Protein AF-A0A538AEQ2-F1 (afdb_monomer_lite)

Secondary structure (DSSP, 8-state):
----EEEE----GGGHHHHHHHHHTTTPPTT-EEEE--BS--HHHHHHHHTSTTEEE--EEESSS--HHHH-----HHHHHHS--TT-SPPPPHHHHHHS-HHHHHHHHHHHHHHHHHHHHHHHHTT------EEEEE-GGGGSTTHHHHHHHHHHHHHHHHH--GGGTPPP--EEEEEEHHHHGGGGS---HHHHHHHHHHHHHEEEEEEE------S-HHHHHHHHTHHHHHHHTS-HHHHHHHTTEEEE--TT------PPPS-S-TTSSSSS-----------------PPP---------------SSSSHHHHHHHHHTTSS-------------------

Foldseek 3Di:
DPAAEAEEEPDDPVCLVVVLVVVVVVCPPPRYAYEYEYAADDQSSLVVQVVRPSGAYAYEYEQQDDDVLQAAADDDPVRVVLDDCVLGGHHDHPVVLLVDDLVSLLQNLLSSLLSSVVSVVVVVVVVRHHRAYEYDALDLCCVDPSNLSVLSNPLSNLNNVQAHDVSVVGHGGADEYEYELNSLCLLVDDDDPSSVSSLVSNLRRHPAYEYAFDQPCPPDPVVSVVVRCPSLVSLCPHPPSSVSRSSRYDYDYDPDPPPPPPPPPPDDDPPPPPPPDDDDDDDDDDPDDDDPDDDDDDPDDDDDDDDDDDDDDPPVVVVVVVVVVVPPPDPDDDDDDDDDDDDDDDD

pLDDT: mean 76.74, std 27.33, range [23.88, 98.88]

Radius of gyration: 27.63 Å; chains: 1; bounding box: 90×75×79 Å

Sequence (347 aa):
MPVRAAVLCYFNLPDLQRLMNAVAGAGFPAGTLVHIGSYGVNAEAGSLISAFEAGRYAPMFKALVRTEAWERRRLTAEEERHVNRRFSGRIPDEPNLLRLSTAQRTGWGVELGRRYRDSIRHARQASVIVDTWQLDELGTQLAGGQGRLYREFVRGVLQGLTFGRRELTDPETKGWVWATRRALRLASLPVDRELTAFWRQLERACFRIVGEEYPDFVGDPARAARTWSDGQRALASGGPVRRALAGRYIAGMTPGRERRRVLPRRGEPLAQRLCRRAGATRGGRVRRVPLRVREQPHVRHAGRHARRRARHGDDLSRAFSALSASSSTLSGGYEVPAQADNGRTFA

Structure (mmCIF, N/CA/C/O backbone):
data_AF-A0A538AEQ2-F1
#
_entry.id   AF-A0A538AEQ2-F1
#
loop_
_atom_site.group_PDB
_atom_site.id
_atom_site.type_symbol
_atom_site.label_atom_id
_atom_site.label_alt_id
_atom_site.label_comp_id
_atom_site.label_asym_id
_atom_site.label_entity_id
_atom_site.label_seq_id
_atom_site.pdbx_PDB_ins_code
_atom_site.Cartn_x
_atom_site.Cartn_y
_atom_site.Cartn_z
_atom_site.occupancy
_atom_site.B_iso_or_equiv
_atom_site.auth_seq_id
_atom_site.auth_comp_id
_atom_site.auth_asym_id
_atom_site.auth_atom_id
_atom_site.pdbx_PDB_model_num
ATOM 1 N N . MET A 1 1 ? 7.259 -23.792 -7.426 1.00 41.62 1 MET A N 1
ATOM 2 C CA . MET A 1 1 ? 7.478 -22.877 -8.573 1.00 41.62 1 MET A CA 1
ATOM 3 C C . MET A 1 1 ? 7.196 -21.439 -8.145 1.00 41.62 1 MET A C 1
ATOM 5 O O . MET A 1 1 ? 6.314 -21.263 -7.309 1.00 41.62 1 MET A O 1
ATOM 9 N N . PRO A 1 2 ? 7.925 -20.419 -8.639 1.00 62.44 2 PRO A N 1
ATOM 10 C CA . PRO A 1 2 ? 7.640 -19.025 -8.296 1.00 62.44 2 PRO A CA 1
ATOM 11 C C . PRO A 1 2 ? 6.245 -18.629 -8.799 1.00 62.44 2 PRO A C 1
ATOM 13 O O . PRO A 1 2 ? 5.916 -18.859 -9.961 1.00 62.44 2 PRO A O 1
ATOM 16 N N . VAL A 1 3 ? 5.424 -18.040 -7.925 1.00 72.12 3 VAL A N 1
ATOM 17 C CA . VAL A 1 3 ? 4.087 -17.542 -8.291 1.00 72.12 3 VAL A CA 1
ATOM 18 C C . VAL A 1 3 ? 4.243 -16.416 -9.313 1.00 72.12 3 VAL A C 1
ATOM 20 O O . VAL A 1 3 ? 4.775 -15.349 -8.978 1.00 72.12 3 VAL A O 1
ATOM 23 N N . ARG A 1 4 ? 3.784 -16.673 -10.543 1.00 85.75 4 ARG A N 1
ATOM 24 C CA . ARG A 1 4 ? 3.673 -15.685 -11.620 1.00 85.75 4 ARG A CA 1
ATOM 25 C C . ARG A 1 4 ? 2.483 -14.788 -11.325 1.00 85.75 4 ARG A C 1
ATOM 27 O O . ARG A 1 4 ? 1.399 -15.278 -11.017 1.00 85.75 4 ARG A O 1
ATOM 34 N N . ALA A 1 5 ? 2.689 -13.483 -11.394 1.00 89.12 5 ALA A N 1
ATOM 35 C CA . ALA A 1 5 ? 1.632 -12.536 -11.112 1.00 89.12 5 ALA A CA 1
ATOM 36 C C . ALA A 1 5 ? 1.776 -11.288 -11.978 1.00 89.12 5 ALA A C 1
ATOM 38 O O . ALA A 1 5 ? 2.890 -10.842 -12.254 1.00 89.12 5 ALA A O 1
ATOM 39 N N . ALA A 1 6 ? 0.634 -10.738 -12.369 1.00 91.75 6 ALA A N 1
ATOM 40 C CA . ALA A 1 6 ? 0.499 -9.441 -13.002 1.00 91.75 6 ALA A CA 1
ATOM 41 C C . ALA A 1 6 ? -0.362 -8.553 -12.102 1.00 91.75 6 ALA A C 1
ATOM 43 O O . ALA A 1 6 ? -1.244 -9.040 -11.391 1.00 91.75 6 ALA A O 1
ATOM 44 N N . VAL A 1 7 ? -0.103 -7.252 -12.134 1.00 93.06 7 VAL A N 1
ATOM 45 C CA . VAL A 1 7 ? -0.918 -6.256 -11.446 1.00 93.06 7 VAL A CA 1
ATOM 46 C C . VAL A 1 7 ? -1.249 -5.138 -12.422 1.00 93.06 7 VAL A C 1
ATOM 48 O O . VAL A 1 7 ? -0.384 -4.674 -13.164 1.00 93.06 7 VAL A O 1
ATOM 51 N N . LEU A 1 8 ? -2.519 -4.756 -12.459 1.00 92.56 8 LEU A N 1
ATOM 52 C CA . LEU A 1 8 ? -3.074 -3.778 -13.380 1.00 92.56 8 LEU A CA 1
ATOM 53 C C . LEU A 1 8 ? -3.888 -2.765 -12.584 1.00 92.56 8 LEU A C 1
ATOM 55 O O . LEU A 1 8 ? -4.685 -3.112 -11.711 1.00 92.56 8 LEU A O 1
ATOM 59 N N . CYS A 1 9 ? -3.686 -1.494 -12.881 1.00 89.38 9 CYS A N 1
ATOM 60 C CA . CYS A 1 9 ? -4.326 -0.392 -12.182 1.00 89.38 9 CYS A CA 1
ATOM 61 C C . CYS A 1 9 ? -4.352 0.854 -13.085 1.00 89.38 9 CYS A C 1
ATOM 63 O O . CYS A 1 9 ? -4.043 0.759 -14.273 1.00 89.38 9 CYS A O 1
ATOM 65 N N . TYR A 1 10 ? -4.775 2.004 -12.549 1.00 81.06 10 TYR A N 1
ATOM 66 C CA . TYR A 1 10 ? -4.933 3.272 -13.288 1.00 81.06 10 TYR A CA 1
ATOM 67 C C . TYR A 1 10 ? -5.864 3.187 -14.512 1.00 81.06 10 TYR A C 1
ATOM 69 O O . TYR A 1 10 ? -5.625 3.825 -15.536 1.00 81.06 10 TYR A O 1
ATOM 77 N N . PHE A 1 11 ? -6.950 2.420 -14.411 1.00 86.19 11 PHE A N 1
ATOM 78 C CA . PHE A 1 11 ? -8.013 2.402 -15.417 1.00 86.19 11 PHE A CA 1
ATOM 79 C C . PHE A 1 11 ? -9.214 3.236 -14.963 1.00 86.19 11 PHE A C 1
ATOM 81 O O . PHE A 1 11 ? -9.465 3.395 -13.765 1.00 86.19 11 PHE A O 1
ATOM 88 N N . ASN A 1 12 ? -9.990 3.731 -15.927 1.00 87.12 12 ASN A N 1
ATOM 89 C CA . ASN A 1 12 ? -11.344 4.200 -15.654 1.00 87.12 12 ASN A CA 1
ATOM 90 C C . ASN A 1 12 ? -12.296 3.009 -15.720 1.00 87.12 12 ASN A C 1
ATOM 92 O O . ASN A 1 12 ? -12.113 2.120 -16.548 1.00 87.12 12 ASN A O 1
ATOM 96 N N . LEU A 1 13 ? -13.335 3.009 -14.889 1.00 89.88 13 LEU A N 1
ATOM 97 C CA . LEU A 1 13 ? -14.302 1.913 -14.834 1.00 89.88 13 LEU A CA 1
ATOM 98 C C . LEU A 1 13 ? -14.905 1.538 -16.207 1.00 89.88 13 LEU A C 1
ATOM 100 O O . LEU A 1 13 ? -14.917 0.348 -16.514 1.00 89.88 13 LEU A O 1
ATOM 104 N N . PRO A 1 14 ? -15.259 2.492 -17.098 1.00 92.31 14 PRO A N 1
ATOM 105 C CA . PRO A 1 14 ? -15.734 2.158 -18.445 1.00 92.31 14 PRO A CA 1
ATOM 106 C C . PRO A 1 14 ? -14.715 1.408 -19.322 1.00 92.31 14 PRO A C 1
ATOM 108 O O . PRO A 1 14 ? -15.097 0.719 -20.263 1.00 92.31 14 PRO A O 1
ATOM 111 N N . ASP A 1 15 ? -13.417 1.524 -19.026 1.00 90.38 15 ASP A N 1
ATOM 112 C CA . ASP A 1 15 ? -12.345 0.849 -19.764 1.00 90.38 15 ASP A CA 1
ATOM 113 C C . ASP A 1 15 ? -12.041 -0.559 -19.213 1.00 90.38 15 ASP A C 1
ATOM 115 O O . ASP A 1 15 ? -11.290 -1.313 -19.838 1.00 90.38 15 ASP A O 1
ATOM 119 N N . LEU A 1 16 ? -12.612 -0.942 -18.061 1.00 92.56 16 LEU A N 1
ATOM 120 C CA . LEU A 1 16 ? -12.284 -2.191 -17.367 1.00 92.56 16 LEU A CA 1
ATOM 121 C C . LEU A 1 16 ? -12.578 -3.426 -18.225 1.00 92.56 16 LEU A C 1
ATOM 123 O O . LEU A 1 16 ? -11.720 -4.296 -18.352 1.00 92.56 16 LEU A O 1
ATOM 127 N N . GLN A 1 17 ? -13.735 -3.485 -18.889 1.00 91.31 17 GLN A N 1
ATOM 128 C CA . GLN A 1 17 ? -14.063 -4.621 -19.758 1.00 91.31 17 GLN A CA 1
ATOM 129 C C . GLN A 1 17 ? -13.052 -4.773 -20.900 1.00 91.31 17 GLN A C 1
ATOM 131 O O . GLN A 1 17 ? -12.614 -5.876 -21.227 1.00 91.31 17 GLN A O 1
ATOM 136 N N . ARG A 1 18 ? -12.630 -3.651 -21.491 1.00 91.38 18 ARG A N 1
ATOM 137 C CA . ARG A 1 18 ? -11.615 -3.648 -22.546 1.00 91.38 18 ARG A CA 1
ATOM 138 C C . ARG A 1 18 ? -10.266 -4.138 -22.021 1.00 91.38 18 ARG A C 1
ATOM 140 O O . ARG A 1 18 ? -9.586 -4.883 -22.726 1.00 91.38 18 ARG A O 1
ATOM 147 N N . LEU A 1 19 ? -9.886 -3.731 -20.810 1.00 90.81 19 LEU A N 1
ATOM 148 C CA . LEU A 1 19 ? -8.676 -4.205 -20.144 1.00 90.81 19 LEU A CA 1
ATOM 149 C C . LEU A 1 19 ? -8.734 -5.721 -19.912 1.00 90.81 19 LEU A C 1
ATOM 151 O O . LEU A 1 19 ? -7.789 -6.413 -20.276 1.00 90.81 19 LEU A O 1
ATOM 155 N N . MET A 1 20 ? -9.840 -6.249 -19.384 1.00 90.75 20 MET A N 1
ATOM 156 C CA . MET A 1 20 ? -10.005 -7.689 -19.140 1.00 90.75 20 MET A CA 1
ATOM 157 C C . MET A 1 20 ? -9.949 -8.505 -20.438 1.00 90.75 20 MET A C 1
ATOM 159 O O . MET A 1 20 ? -9.253 -9.516 -20.496 1.00 90.75 20 MET A O 1
ATOM 163 N N . ASN A 1 21 ? -10.574 -8.023 -21.517 1.00 90.56 21 ASN A N 1
ATOM 164 C CA . ASN A 1 21 ? -10.475 -8.663 -22.832 1.00 90.56 21 ASN A CA 1
ATOM 165 C C . ASN A 1 21 ? -9.024 -8.685 -23.350 1.00 90.56 21 ASN A C 1
ATOM 167 O O . ASN A 1 21 ? -8.579 -9.679 -23.922 1.00 90.56 21 ASN A O 1
ATOM 171 N N . ALA A 1 22 ? -8.266 -7.604 -23.133 1.00 90.50 22 ALA A N 1
ATOM 172 C CA . ALA A 1 22 ? -6.852 -7.555 -23.499 1.00 90.50 22 ALA A CA 1
ATOM 173 C C . ALA A 1 22 ? -6.005 -8.526 -22.662 1.00 90.50 22 ALA A C 1
ATOM 175 O O . ALA A 1 22 ? -5.109 -9.163 -23.205 1.00 90.50 22 ALA A O 1
ATOM 176 N N . VAL A 1 23 ? -6.307 -8.679 -21.368 1.00 89.38 23 VAL A N 1
ATOM 177 C CA . VAL A 1 23 ? -5.653 -9.655 -20.481 1.00 89.38 23 VAL A CA 1
ATOM 178 C C . VAL A 1 23 ? -5.927 -11.086 -20.935 1.00 89.38 23 VAL A C 1
ATOM 180 O O . VAL A 1 23 ? -4.990 -11.876 -21.020 1.00 89.38 23 VAL A O 1
ATOM 183 N N . ALA A 1 24 ? -7.177 -11.410 -21.275 1.00 88.12 24 ALA A N 1
ATOM 184 C CA . ALA A 1 24 ? -7.545 -12.728 -21.789 1.00 88.12 24 ALA A CA 1
ATOM 185 C C . ALA A 1 24 ? -6.791 -13.066 -23.090 1.00 88.12 24 ALA A C 1
ATOM 187 O O . ALA A 1 24 ? -6.304 -14.180 -23.261 1.00 88.12 24 ALA A O 1
ATOM 188 N N . GLY A 1 25 ? -6.626 -12.080 -23.979 1.00 89.31 25 GLY A N 1
ATOM 189 C CA . GLY A 1 25 ? -5.873 -12.224 -25.228 1.00 89.31 25 GLY A CA 1
ATOM 190 C C . GLY A 1 25 ? -4.347 -12.119 -25.097 1.00 89.31 25 GLY A C 1
ATOM 191 O O . GLY A 1 25 ? -3.651 -12.318 -26.089 1.00 89.31 25 GLY A O 1
ATOM 192 N N . ALA A 1 26 ? -3.804 -11.799 -23.916 1.00 87.81 26 ALA A N 1
ATOM 193 C CA . ALA A 1 26 ? -2.369 -11.551 -23.735 1.00 87.81 26 ALA A CA 1
ATOM 194 C C . ALA A 1 26 ? -1.516 -12.831 -23.698 1.00 87.81 26 ALA A C 1
ATOM 196 O O . ALA A 1 26 ? -0.289 -12.742 -23.726 1.00 87.81 26 ALA A O 1
ATOM 197 N N . GLY A 1 27 ? -2.142 -14.011 -23.614 1.00 86.19 27 GLY A N 1
ATOM 198 C CA . GLY A 1 27 ? -1.428 -15.289 -23.566 1.00 86.19 27 GLY A CA 1
ATOM 199 C C . GLY A 1 27 ? -0.600 -15.467 -22.291 1.00 86.19 27 GLY A C 1
ATOM 200 O O . GLY A 1 27 ? 0.497 -16.026 -22.342 1.00 86.19 27 GLY A O 1
ATOM 201 N N . PHE A 1 28 ? -1.088 -14.971 -21.144 1.00 86.31 28 PHE A N 1
ATOM 202 C CA . PHE A 1 28 ? -0.419 -15.209 -19.865 1.00 86.31 28 PHE A CA 1
ATOM 203 C C . PHE A 1 28 ? -0.271 -16.717 -19.616 1.00 86.31 28 PHE A C 1
ATOM 205 O O . PHE A 1 28 ? -1.221 -17.469 -19.843 1.00 86.31 28 PHE A O 1
ATOM 212 N N . PRO A 1 29 ? 0.886 -17.182 -19.112 1.00 87.62 29 PRO A N 1
ATOM 213 C CA . PRO A 1 29 ? 1.042 -18.585 -18.767 1.00 87.62 29 PRO A CA 1
ATOM 214 C C . PRO A 1 29 ? -0.016 -19.038 -17.755 1.00 87.62 29 PRO A C 1
ATOM 216 O O . PRO A 1 29 ? -0.363 -18.278 -16.843 1.00 87.62 29 PRO A O 1
ATOM 219 N N . ALA A 1 30 ? -0.459 -20.291 -17.870 1.00 85.00 30 ALA A N 1
ATOM 220 C CA . ALA A 1 30 ? -1.414 -20.886 -16.941 1.00 85.00 30 ALA A CA 1
ATOM 221 C C . ALA A 1 30 ? -0.978 -20.699 -15.473 1.00 85.00 30 ALA A C 1
ATOM 223 O O . ALA A 1 30 ? 0.208 -20.803 -15.140 1.00 85.00 30 ALA A O 1
ATOM 224 N N . GLY A 1 31 ? -1.944 -20.382 -14.605 1.00 85.12 31 GLY A N 1
ATOM 225 C CA . GLY A 1 31 ? -1.711 -20.112 -13.183 1.00 85.12 31 GLY A CA 1
ATOM 226 C C . GLY A 1 31 ? -1.144 -18.722 -12.859 1.00 85.12 31 GLY A C 1
ATOM 227 O O . GLY A 1 31 ? -0.791 -18.468 -11.708 1.00 85.12 31 GLY A O 1
ATOM 228 N N . THR A 1 32 ? -1.038 -17.811 -13.835 1.00 89.31 32 THR A N 1
ATOM 229 C CA . THR A 1 32 ? -0.673 -16.412 -13.556 1.00 89.31 32 THR A CA 1
ATOM 230 C C . THR A 1 32 ? -1.808 -15.710 -12.812 1.00 89.31 32 THR A C 1
ATOM 232 O O . THR A 1 32 ? -2.914 -15.597 -13.331 1.00 89.31 32 THR A O 1
ATOM 235 N N . LEU A 1 33 ? -1.530 -15.195 -11.614 1.00 89.38 33 LEU A N 1
ATOM 236 C CA . LEU A 1 33 ? -2.504 -14.417 -10.843 1.00 89.38 33 LEU A CA 1
ATOM 237 C C . LEU A 1 33 ? -2.578 -12.980 -11.372 1.00 89.38 33 LEU A C 1
ATOM 239 O O . LEU A 1 33 ? -1.571 -12.269 -11.322 1.00 89.38 33 LEU A O 1
ATOM 243 N N . VAL A 1 34 ? -3.749 -12.521 -11.824 1.00 93.75 34 VAL A N 1
ATOM 244 C CA . VAL A 1 34 ? -3.925 -11.158 -12.349 1.00 93.75 34 VAL A CA 1
ATOM 245 C C . VAL A 1 34 ? -4.681 -10.299 -11.344 1.00 93.75 34 VAL A C 1
ATOM 247 O O . VAL A 1 34 ? -5.896 -10.394 -11.206 1.00 93.75 34 VAL A O 1
ATOM 250 N N . HIS A 1 35 ? -3.956 -9.430 -10.645 1.00 95.38 35 HIS A N 1
ATOM 251 C CA . HIS A 1 35 ? -4.550 -8.484 -9.709 1.00 95.38 35 HIS A CA 1
ATOM 252 C C . HIS A 1 35 ? -4.950 -7.201 -10.431 1.00 95.38 35 HIS A C 1
ATOM 254 O O . HIS A 1 35 ? -4.138 -6.608 -11.134 1.00 95.38 35 HIS A O 1
ATOM 260 N N . ILE A 1 36 ? -6.186 -6.750 -10.250 1.00 95.75 36 ILE A N 1
ATOM 261 C CA . ILE A 1 36 ? -6.729 -5.568 -10.920 1.00 95.75 36 ILE A CA 1
ATOM 262 C C . ILE A 1 36 ? -7.294 -4.622 -9.859 1.00 95.75 36 ILE A C 1
ATOM 264 O O . ILE A 1 36 ? -8.026 -5.053 -8.970 1.00 95.75 36 ILE A O 1
ATOM 268 N N . GLY A 1 37 ? -6.934 -3.337 -9.913 1.00 94.31 37 GLY A N 1
ATOM 269 C CA . GLY A 1 37 ? -7.282 -2.367 -8.872 1.00 94.31 37 GLY A CA 1
ATOM 270 C C . GLY A 1 37 ? -7.783 -1.022 -9.373 1.00 94.31 37 GLY A C 1
ATOM 271 O O . GLY A 1 37 ? -7.073 -0.316 -10.087 1.00 94.31 37 GLY A O 1
ATOM 272 N N . SER A 1 38 ? -8.975 -0.636 -8.919 1.00 94.81 38 SER A N 1
ATOM 273 C CA . SER A 1 38 ? -9.462 0.745 -8.961 1.00 94.81 38 SER A CA 1
ATOM 274 C C . SER A 1 38 ? -8.853 1.570 -7.825 1.00 94.81 38 SER A C 1
ATOM 276 O O . SER A 1 38 ? -8.388 1.017 -6.827 1.00 94.81 38 SER A O 1
ATOM 278 N N . TYR A 1 39 ? -8.910 2.898 -7.922 1.00 93.75 39 TYR A N 1
ATOM 279 C CA . TYR A 1 39 ? -8.654 3.746 -6.758 1.00 93.75 39 TYR A CA 1
ATOM 280 C C . TYR A 1 39 ? -9.771 3.622 -5.728 1.00 93.75 39 TYR A C 1
ATOM 282 O O . TYR A 1 39 ? -10.924 3.934 -6.020 1.00 93.75 39 TYR A O 1
ATOM 290 N N . GLY A 1 40 ? -9.409 3.199 -4.518 1.00 95.12 40 GLY A N 1
ATOM 291 C CA . GLY A 1 40 ? -10.368 2.840 -3.484 1.00 95.12 40 GLY A CA 1
ATOM 292 C C . GLY A 1 40 ? -11.202 1.612 -3.852 1.00 95.12 40 GLY A C 1
ATOM 293 O O . GLY A 1 40 ? -11.064 1.022 -4.929 1.00 95.12 40 GLY A O 1
ATOM 294 N N . VAL A 1 41 ? -12.069 1.224 -2.919 1.00 96.56 41 VAL A N 1
ATOM 295 C CA . VAL A 1 41 ? -12.989 0.103 -3.105 1.00 96.56 41 VAL A CA 1
ATOM 296 C C . VAL A 1 41 ? -14.162 0.528 -3.985 1.00 96.56 41 VAL A C 1
ATOM 298 O O . VAL A 1 41 ? -14.775 1.568 -3.751 1.00 96.56 41 VAL A O 1
ATOM 301 N N . ASN A 1 42 ? -14.474 -0.286 -4.987 1.00 96.62 42 ASN A N 1
ATOM 302 C CA . ASN A 1 42 ? -15.540 -0.074 -5.951 1.00 96.62 42 ASN A CA 1
ATOM 303 C C . ASN A 1 42 ? -16.245 -1.415 -6.212 1.00 96.62 42 ASN A C 1
ATOM 305 O O . ASN A 1 42 ? -15.618 -2.368 -6.675 1.00 96.62 42 ASN A O 1
ATOM 309 N N . ALA A 1 43 ? -17.537 -1.488 -5.883 1.00 96.62 43 ALA A N 1
ATOM 310 C CA . ALA A 1 43 ? -18.316 -2.725 -5.955 1.00 96.62 43 ALA A CA 1
ATOM 311 C C . ALA A 1 43 ? -18.521 -3.222 -7.395 1.00 96.62 43 ALA A C 1
ATOM 313 O O . ALA A 1 43 ? -18.451 -4.425 -7.644 1.00 96.62 43 ALA A O 1
ATOM 314 N N . GLU A 1 44 ? -18.719 -2.308 -8.347 1.00 96.12 44 GLU A N 1
ATOM 315 C CA . GLU A 1 44 ? -18.880 -2.639 -9.766 1.00 96.12 44 GLU A CA 1
ATOM 316 C C . GLU A 1 44 ? -17.582 -3.221 -10.338 1.00 96.12 44 GLU A C 1
ATOM 318 O O . GLU A 1 44 ? -17.594 -4.296 -10.933 1.00 96.12 44 GLU A O 1
ATOM 323 N N . ALA A 1 45 ? -16.439 -2.580 -10.067 1.00 96.06 45 ALA A N 1
ATOM 324 C CA . ALA A 1 45 ? -15.131 -3.107 -10.442 1.00 96.06 45 ALA A CA 1
ATOM 325 C C . ALA A 1 45 ? -14.886 -4.484 -9.813 1.00 96.06 45 ALA A C 1
ATOM 327 O O . ALA A 1 45 ? -14.476 -5.405 -10.513 1.00 96.06 45 ALA A O 1
ATOM 328 N N . GLY A 1 46 ? -15.165 -4.632 -8.513 1.00 96.31 46 GLY A N 1
ATOM 329 C CA . GLY A 1 46 ? -15.021 -5.902 -7.804 1.00 96.31 46 GLY A CA 1
ATOM 330 C C . GLY A 1 46 ? -15.850 -7.022 -8.434 1.00 96.31 46 GLY A C 1
ATOM 331 O O . GLY A 1 46 ? -15.320 -8.104 -8.658 1.00 96.31 46 GLY A O 1
ATOM 332 N N . SER A 1 47 ? -17.105 -6.737 -8.792 1.00 95.38 47 SER A N 1
ATOM 333 C CA . SER A 1 47 ? -18.017 -7.703 -9.424 1.00 95.38 47 SER A CA 1
ATOM 334 C C . SER A 1 47 ? -17.566 -8.102 -10.832 1.00 95.38 47 SER A C 1
ATOM 336 O O . SER A 1 47 ? -17.574 -9.278 -11.184 1.00 95.38 47 SER A O 1
ATOM 338 N N . LEU A 1 48 ? -17.127 -7.133 -11.642 1.00 95.00 48 LEU A N 1
ATOM 339 C CA . LEU A 1 48 ? -16.616 -7.400 -12.990 1.00 95.00 48 LEU A CA 1
ATOM 340 C C . LEU A 1 48 ? -15.317 -8.217 -12.958 1.00 95.00 48 LEU A C 1
ATOM 342 O O . LEU A 1 48 ? -15.133 -9.122 -13.767 1.00 95.00 48 LEU A O 1
ATOM 346 N N . ILE A 1 49 ? -14.420 -7.913 -12.015 1.00 95.62 49 ILE A N 1
ATOM 347 C CA . ILE A 1 49 ? -13.128 -8.595 -11.881 1.00 95.62 49 ILE A CA 1
ATOM 348 C C . ILE A 1 49 ? -13.301 -10.003 -11.311 1.00 95.62 49 ILE A C 1
ATOM 350 O O . ILE A 1 49 ? -12.595 -10.903 -11.752 1.00 95.62 49 ILE A O 1
ATOM 354 N N . SER A 1 50 ? -14.221 -10.220 -10.365 1.00 93.19 50 SER A N 1
ATOM 355 C CA . SER A 1 50 ? -14.466 -11.554 -9.801 1.00 93.19 50 SER A CA 1
ATOM 356 C C . SER A 1 50 ? -15.138 -12.507 -10.792 1.00 93.19 50 SER A C 1
ATOM 358 O O . SER A 1 50 ? -14.915 -13.712 -10.719 1.00 93.19 50 SER A O 1
ATOM 360 N N . ALA A 1 51 ? -15.913 -11.978 -11.744 1.00 91.88 51 ALA A N 1
ATOM 361 C CA . ALA A 1 51 ? -16.469 -12.750 -12.853 1.00 91.88 51 ALA A CA 1
ATOM 362 C C . ALA A 1 51 ? -15.404 -13.171 -13.887 1.00 91.88 51 ALA A C 1
ATOM 364 O O . ALA A 1 51 ? -15.639 -14.071 -14.693 1.00 91.88 51 ALA A O 1
ATOM 365 N N . PHE A 1 52 ? -14.228 -12.538 -13.876 1.00 89.44 52 PHE A N 1
ATOM 366 C CA . PHE A 1 52 ? -13.101 -12.917 -14.716 1.00 89.44 52 PHE A CA 1
ATOM 367 C C . PHE A 1 52 ? -12.249 -13.977 -14.002 1.00 89.44 52 PHE A C 1
ATOM 369 O O . PHE A 1 52 ? -11.648 -13.698 -12.972 1.00 89.44 52 PHE A O 1
ATOM 376 N N . GLU A 1 53 ? -12.152 -15.187 -14.561 1.00 86.06 53 GLU A N 1
ATOM 377 C CA . GLU A 1 53 ? -11.554 -16.370 -13.906 1.00 86.06 53 GLU A CA 1
ATOM 378 C C . GLU A 1 53 ? -10.163 -16.116 -13.278 1.00 86.06 53 GLU A C 1
ATOM 380 O O . GLU A 1 53 ? -9.895 -16.466 -12.120 1.00 86.06 53 GLU A O 1
ATOM 385 N N . ALA A 1 54 ? -9.274 -15.450 -14.021 1.00 85.19 54 ALA A N 1
ATOM 386 C CA . ALA A 1 54 ? -7.921 -15.110 -13.567 1.00 85.19 54 ALA A CA 1
ATOM 387 C C . ALA A 1 54 ? -7.849 -13.813 -12.735 1.00 85.19 54 ALA A C 1
ATOM 389 O O . ALA A 1 54 ? -6.784 -13.472 -12.207 1.00 85.19 54 ALA A O 1
ATOM 390 N N . GLY A 1 55 ? -8.958 -13.077 -12.650 1.00 91.94 55 GLY A N 1
ATOM 391 C CA . GLY A 1 55 ? -9.084 -11.776 -12.015 1.00 91.94 55 GLY A CA 1
ATOM 392 C C . GLY A 1 55 ? -9.091 -11.864 -10.497 1.00 91.94 55 GLY A C 1
ATOM 393 O O . GLY A 1 55 ? -9.751 -12.708 -9.894 1.00 91.94 55 GLY A O 1
ATOM 394 N N . ARG A 1 56 ? -8.319 -10.984 -9.867 1.00 95.81 56 ARG A N 1
ATOM 395 C CA . ARG A 1 56 ? -8.263 -10.812 -8.415 1.00 95.81 56 ARG A CA 1
ATOM 396 C C . ARG A 1 56 ? -8.403 -9.333 -8.105 1.00 95.81 56 ARG A C 1
ATOM 398 O O . ARG A 1 56 ? -7.596 -8.524 -8.567 1.00 95.81 56 ARG A O 1
ATOM 405 N N . TYR A 1 57 ? -9.427 -8.949 -7.359 1.00 97.56 57 TYR A N 1
ATOM 406 C CA . TYR A 1 57 ? -9.676 -7.544 -7.081 1.00 97.56 57 TYR A CA 1
ATOM 407 C C . TYR A 1 57 ? -8.776 -7.042 -5.948 1.00 97.56 57 TYR A C 1
ATOM 409 O O . TYR A 1 57 ? -8.773 -7.567 -4.834 1.00 97.56 57 TYR A O 1
ATOM 417 N N . ALA A 1 58 ? -7.998 -6.002 -6.240 1.00 97.38 58 ALA A N 1
ATOM 418 C CA . ALA A 1 58 ? -7.058 -5.390 -5.311 1.00 97.38 58 ALA A CA 1
ATOM 419 C C . ALA A 1 58 ? -7.171 -3.857 -5.382 1.00 97.38 58 ALA A C 1
ATOM 421 O O . ALA A 1 58 ? -6.435 -3.244 -6.158 1.00 97.38 58 ALA A O 1
ATOM 422 N N . PRO A 1 59 ? -8.077 -3.212 -4.622 1.00 97.38 59 PRO A N 1
ATOM 423 C CA . PRO A 1 59 ? -8.217 -1.758 -4.582 1.00 97.38 59 PRO A CA 1
ATOM 424 C C . PRO A 1 59 ? -6.912 -1.066 -4.190 1.00 97.38 59 PRO A C 1
ATOM 426 O O . PRO A 1 59 ? -6.135 -1.562 -3.371 1.00 97.38 59 PRO A O 1
ATOM 429 N N . MET A 1 60 ? -6.695 0.108 -4.770 1.00 97.00 60 MET A N 1
ATOM 430 C CA . MET A 1 60 ? -5.470 0.883 -4.648 1.00 97.00 60 MET A CA 1
ATOM 431 C C . MET A 1 60 ? -5.679 2.129 -3.793 1.00 97.00 60 MET A C 1
ATOM 433 O O . MET A 1 60 ? -6.625 2.894 -3.996 1.00 97.00 60 MET A O 1
ATOM 437 N N . PHE A 1 61 ? -4.769 2.359 -2.851 1.00 97.44 61 PHE A N 1
ATOM 438 C CA . PHE A 1 61 ? -4.862 3.442 -1.876 1.00 97.44 61 PHE A CA 1
ATOM 439 C C . PHE A 1 61 ? -3.649 4.358 -1.922 1.00 97.44 61 PHE A C 1
ATOM 441 O O . PHE A 1 61 ? -2.552 3.922 -2.255 1.00 97.44 61 PHE A O 1
ATOM 448 N N . LYS A 1 62 ? -3.835 5.623 -1.530 1.00 95.25 62 LYS A N 1
ATOM 449 C CA . LYS A 1 62 ? -2.764 6.625 -1.546 1.00 95.25 62 LYS A CA 1
ATOM 450 C C . LYS A 1 62 ? -2.210 6.889 -0.156 1.00 95.25 62 LYS A C 1
ATOM 452 O O . LYS A 1 62 ? -2.971 7.138 0.777 1.00 95.25 62 LYS A O 1
ATOM 457 N N . ALA A 1 63 ? -0.887 6.887 -0.014 1.00 94.38 63 ALA A N 1
ATOM 458 C CA . ALA A 1 63 ? -0.262 7.242 1.259 1.00 94.38 63 ALA A CA 1
ATOM 459 C C . ALA A 1 63 ? -0.251 8.757 1.483 1.00 94.38 63 ALA A C 1
ATOM 461 O O . ALA A 1 63 ? -0.692 9.209 2.527 1.00 94.38 63 ALA A O 1
ATOM 462 N N . LEU A 1 64 ? 0.248 9.534 0.515 1.00 89.94 64 LEU A N 1
ATOM 463 C CA . LEU A 1 64 ? 0.593 10.957 0.685 1.00 89.94 64 LEU A CA 1
ATOM 464 C C . LEU A 1 64 ? -0.354 11.921 -0.047 1.00 89.94 64 LEU A C 1
ATOM 466 O O . LEU A 1 64 ? -0.068 13.106 -0.169 1.00 89.94 64 LEU A O 1
ATOM 470 N N . VAL A 1 65 ? -1.482 11.423 -0.550 1.00 90.12 65 VAL A N 1
ATOM 471 C CA . VAL A 1 65 ? -2.508 12.247 -1.198 1.00 90.12 65 VAL A CA 1
ATOM 472 C C . VAL A 1 65 ? -3.756 12.225 -0.337 1.00 90.12 65 VAL A C 1
ATOM 474 O O . VAL A 1 65 ? -4.192 11.156 0.092 1.00 90.12 65 VAL A O 1
ATOM 477 N N . ARG A 1 66 ? -4.335 13.406 -0.108 1.00 90.81 66 ARG A N 1
ATOM 478 C CA . ARG A 1 66 ? -5.584 13.544 0.637 1.00 90.81 66 ARG A CA 1
ATOM 479 C C . ARG A 1 66 ? -6.714 12.804 -0.072 1.00 90.81 66 ARG A C 1
ATOM 481 O O . ARG A 1 66 ? -7.026 13.074 -1.228 1.00 90.81 66 ARG A O 1
ATOM 488 N N . THR A 1 67 ? -7.320 11.885 0.661 1.00 93.00 67 THR A N 1
ATOM 489 C CA . THR A 1 67 ? -8.525 11.135 0.298 1.00 93.00 67 THR A CA 1
ATOM 490 C C . THR A 1 67 ? -9.543 11.304 1.423 1.00 93.00 67 THR A C 1
ATOM 492 O O . THR A 1 67 ? -9.219 11.862 2.469 1.00 93.00 67 THR A O 1
ATOM 495 N N . GLU A 1 68 ? -10.762 10.788 1.279 1.00 93.62 68 GLU A N 1
ATOM 496 C CA . GLU A 1 68 ? -11.725 10.835 2.389 1.00 93.62 68 GLU A CA 1
ATOM 497 C C . GLU A 1 68 ? -11.212 10.132 3.659 1.00 93.62 68 GLU A C 1
ATOM 499 O O . GLU A 1 68 ? -11.516 10.565 4.770 1.00 93.62 68 GLU A O 1
ATOM 504 N N . ALA A 1 69 ? -10.352 9.117 3.517 1.00 96.06 69 ALA A N 1
ATOM 505 C CA . ALA A 1 69 ? -9.721 8.449 4.653 1.00 96.06 69 ALA A CA 1
ATOM 506 C C . ALA A 1 69 ? -8.824 9.392 5.480 1.00 96.06 69 ALA A C 1
ATOM 508 O O . ALA A 1 69 ? -8.580 9.131 6.655 1.00 96.06 69 ALA A O 1
ATOM 509 N N . TRP A 1 70 ? -8.363 10.516 4.923 1.00 97.12 70 TRP A N 1
ATOM 510 C CA . TRP A 1 70 ? -7.670 11.551 5.698 1.00 97.12 70 TRP A CA 1
ATOM 511 C C . TRP A 1 70 ? -8.615 12.373 6.568 1.00 97.12 70 TRP A C 1
ATOM 513 O O . TRP A 1 70 ? -8.211 12.879 7.612 1.00 97.12 70 TRP A O 1
ATOM 523 N N . GLU A 1 71 ? -9.865 12.514 6.149 1.00 96.56 71 GLU A N 1
ATOM 524 C CA . GLU A 1 71 ? -10.805 13.434 6.777 1.00 96.56 71 GLU A CA 1
ATOM 525 C C . GLU A 1 71 ? -11.467 12.805 8.001 1.00 96.56 71 GLU A C 1
ATOM 527 O O . GLU A 1 71 ? -11.552 13.441 9.050 1.00 96.56 71 GLU A O 1
ATOM 532 N N . ARG A 1 72 ? -11.864 11.532 7.913 1.00 94.69 72 ARG A N 1
ATOM 533 C CA . ARG A 1 72 ? -12.540 10.836 9.015 1.00 94.69 72 ARG A CA 1
ATOM 534 C C . ARG A 1 72 ? -12.392 9.322 8.944 1.00 94.69 72 ARG A C 1
ATOM 536 O O . ARG A 1 72 ? -12.067 8.757 7.900 1.00 94.69 72 ARG A O 1
ATOM 543 N N . ARG A 1 73 ? -12.681 8.670 10.069 1.00 94.94 73 ARG A N 1
ATOM 544 C CA . ARG A 1 73 ? -12.994 7.240 10.107 1.00 94.94 73 ARG A CA 1
ATOM 545 C C . ARG A 1 73 ? -14.337 6.980 9.433 1.00 94.94 73 ARG A C 1
ATOM 547 O O . ARG A 1 73 ? -15.235 7.819 9.475 1.00 94.94 73 ARG A O 1
ATOM 554 N N . ARG A 1 74 ? -14.468 5.795 8.849 1.00 92.88 74 ARG A N 1
ATOM 555 C CA . ARG A 1 74 ? -15.749 5.220 8.448 1.00 92.88 74 ARG A CA 1
ATOM 556 C C . ARG A 1 74 ? -15.929 3.964 9.288 1.00 92.88 74 ARG A C 1
ATOM 558 O O . ARG A 1 74 ? -15.484 2.902 8.884 1.00 92.88 74 ARG A O 1
ATOM 565 N N . LEU A 1 75 ? -16.477 4.136 10.484 1.00 96.56 75 LEU A N 1
ATOM 566 C CA . LEU A 1 75 ? -16.815 3.063 11.414 1.00 96.56 75 LEU A CA 1
ATOM 567 C C . LEU A 1 75 ? -18.292 3.196 11.781 1.00 96.56 75 LEU A C 1
ATOM 569 O O . LEU A 1 75 ? -18.819 4.311 11.828 1.00 96.56 75 LEU A O 1
ATOM 573 N N . THR A 1 76 ? -18.963 2.074 12.027 1.00 96.00 76 THR A N 1
ATOM 574 C CA . THR A 1 76 ? -20.307 2.106 12.620 1.00 96.00 76 THR A CA 1
ATOM 575 C C . THR A 1 76 ? -20.225 2.561 14.082 1.00 96.00 76 THR A C 1
ATOM 577 O O . THR A 1 76 ? -19.161 2.535 14.705 1.00 96.00 76 THR A O 1
ATOM 580 N N . ALA A 1 77 ? -21.356 2.967 14.665 1.00 95.50 77 ALA A N 1
ATOM 581 C CA . ALA A 1 77 ? -21.395 3.367 16.073 1.00 95.50 77 ALA A CA 1
ATOM 582 C C . ALA A 1 77 ? -20.968 2.233 17.024 1.00 95.50 77 ALA A C 1
ATOM 584 O O . ALA A 1 77 ? -20.407 2.499 18.083 1.00 95.50 77 ALA A O 1
ATOM 585 N N . GLU A 1 78 ? -21.228 0.980 16.649 1.00 96.06 78 GLU A N 1
ATOM 586 C CA . GLU A 1 78 ? -20.803 -0.201 17.398 1.00 96.06 78 GLU A CA 1
ATOM 587 C C . GLU A 1 78 ? -19.293 -0.434 17.276 1.00 96.06 78 GLU A C 1
ATOM 589 O O . GLU A 1 78 ? -18.613 -0.634 18.280 1.00 96.06 78 GLU A O 1
ATOM 594 N N . GLU A 1 79 ? -18.739 -0.326 16.070 1.00 97.56 79 GLU A N 1
ATOM 595 C CA . GLU A 1 79 ? -17.298 -0.456 15.838 1.00 97.56 79 GLU A CA 1
ATOM 596 C C . GLU A 1 79 ? -16.500 0.611 16.600 1.00 97.56 79 GLU A C 1
ATOM 598 O O . GLU A 1 79 ? -15.494 0.299 17.236 1.00 97.56 79 GLU A O 1
ATOM 603 N N . GLU A 1 80 ? -16.969 1.864 16.611 1.00 96.56 80 GLU A N 1
ATOM 604 C CA . GLU A 1 80 ? -16.284 2.967 17.300 1.00 96.56 80 GLU A CA 1
ATOM 605 C C . GLU A 1 80 ? -16.205 2.753 18.826 1.00 96.56 80 GLU A C 1
ATOM 607 O O . GLU A 1 80 ? -15.299 3.282 19.469 1.00 96.56 80 GLU A O 1
ATOM 612 N N . ARG A 1 81 ? -17.100 1.951 19.428 1.00 96.44 81 ARG A N 1
ATOM 613 C CA . ARG A 1 81 ? -17.027 1.603 20.865 1.00 96.44 81 ARG A CA 1
ATOM 614 C C . ARG A 1 81 ? -15.845 0.692 21.191 1.00 96.44 81 ARG A C 1
ATOM 616 O O . ARG A 1 81 ? -15.329 0.757 22.302 1.00 96.44 81 ARG A O 1
ATOM 623 N N . HIS A 1 82 ? -15.414 -0.123 20.234 1.00 96.19 82 HIS A N 1
ATOM 624 C CA . HIS A 1 82 ? -14.335 -1.100 20.408 1.00 96.19 82 HIS A CA 1
ATOM 625 C C . HIS A 1 82 ? -12.961 -0.541 20.020 1.00 96.19 82 HIS A C 1
ATOM 627 O O . HIS A 1 82 ? -11.925 -1.118 20.349 1.00 96.19 82 HIS A O 1
ATOM 633 N N . VAL A 1 83 ? -12.937 0.589 19.312 1.00 96.62 83 VAL A N 1
ATOM 634 C CA . VAL A 1 83 ? -11.723 1.168 18.741 1.00 96.62 83 VAL A CA 1
ATOM 635 C C . VAL A 1 83 ? -11.222 2.332 19.589 1.00 96.62 83 VAL A C 1
ATOM 637 O O . VAL A 1 83 ? -11.968 3.203 20.031 1.00 96.62 83 VAL A O 1
ATOM 640 N N . ASN A 1 84 ? -9.902 2.406 19.771 1.00 94.44 84 ASN A N 1
ATOM 641 C CA . ASN A 1 84 ? -9.281 3.528 20.468 1.00 94.44 84 ASN A CA 1
ATOM 642 C C . ASN A 1 84 ? -9.574 4.862 19.747 1.00 94.44 84 ASN A C 1
ATOM 644 O O . ASN A 1 84 ? -9.287 5.033 18.557 1.00 94.44 84 ASN A O 1
ATOM 648 N N . ARG A 1 85 ? -10.097 5.847 20.485 1.00 94.44 85 ARG A N 1
ATOM 649 C CA . ARG A 1 85 ? -10.442 7.182 19.962 1.00 94.44 85 ARG A CA 1
ATOM 650 C C . ARG A 1 85 ? -9.232 8.044 19.592 1.00 94.44 85 ARG A C 1
ATOM 652 O O . ARG A 1 85 ? -9.377 9.042 18.891 1.00 94.44 85 ARG A O 1
ATOM 659 N N . ARG A 1 86 ? -8.021 7.680 20.018 1.00 95.31 86 ARG A N 1
ATOM 660 C CA . ARG A 1 86 ? -6.787 8.349 19.597 1.00 95.31 86 ARG A CA 1
ATOM 661 C C . ARG A 1 86 ? -6.681 8.285 18.075 1.00 95.31 86 ARG A C 1
ATOM 663 O O . ARG A 1 86 ? -6.793 7.208 17.498 1.00 95.31 86 ARG A O 1
ATOM 670 N N . PHE A 1 87 ? -6.430 9.435 17.451 1.00 96.75 87 PHE A N 1
ATOM 671 C CA . PHE A 1 87 ? -6.376 9.596 15.993 1.00 96.75 87 PHE A CA 1
ATOM 672 C C . PHE A 1 87 ? -7.736 9.424 15.270 1.00 96.75 87 PHE A C 1
ATOM 674 O O . PHE A 1 87 ? -7.772 9.155 14.073 1.00 96.75 87 PHE A O 1
ATOM 681 N N . SER A 1 88 ? -8.879 9.607 15.946 1.00 95.56 88 SER A N 1
ATOM 682 C C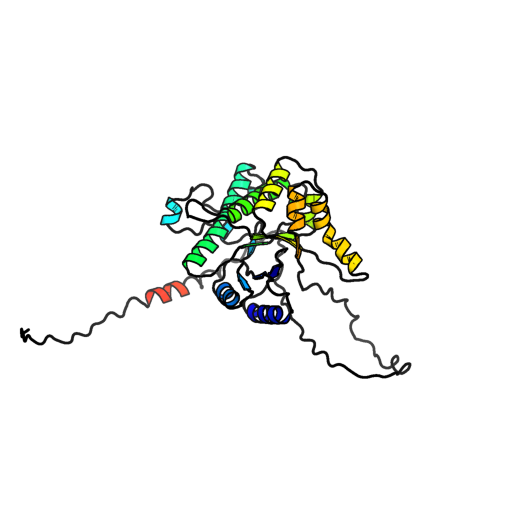A . SER A 1 88 ? -10.205 9.547 15.296 1.00 95.56 88 SER A CA 1
ATOM 683 C C . SER A 1 88 ? -10.504 10.715 14.356 1.00 95.56 88 SER A C 1
ATOM 685 O O . SER A 1 88 ? -11.252 10.559 13.392 1.00 95.56 88 SER A O 1
ATOM 687 N N . GLY A 1 89 ? -9.894 11.873 14.613 1.00 95.44 89 GLY A N 1
ATOM 688 C CA . GLY A 1 89 ? -10.121 13.094 13.848 1.00 95.44 89 GLY A CA 1
ATOM 689 C C . GLY A 1 89 ? -9.436 13.126 12.483 1.00 95.44 89 GLY A C 1
ATOM 690 O O . GLY A 1 89 ? -8.891 12.139 11.984 1.00 95.44 89 GLY A O 1
ATOM 691 N N . ARG A 1 90 ? -9.435 14.313 11.886 1.00 97.50 90 ARG A N 1
ATOM 692 C CA . ARG A 1 90 ? -8.734 14.589 10.635 1.00 97.50 90 ARG A CA 1
ATOM 693 C C . ARG A 1 90 ? -7.226 14.372 10.788 1.00 97.50 90 ARG A C 1
ATOM 695 O O . ARG A 1 90 ? -6.624 14.866 11.741 1.00 97.50 90 ARG A O 1
ATOM 702 N N . ILE A 1 91 ? -6.613 13.696 9.819 1.00 97.81 91 ILE A N 1
ATOM 703 C CA . ILE A 1 91 ? -5.154 13.591 9.729 1.00 97.81 91 ILE A CA 1
ATOM 704 C C . ILE A 1 91 ? -4.583 14.991 9.433 1.00 97.81 91 ILE A C 1
ATOM 706 O O . ILE A 1 91 ? -5.046 15.638 8.484 1.00 97.81 91 ILE A O 1
ATOM 710 N N . PRO A 1 92 ? -3.591 15.477 10.207 1.00 97.12 92 PRO A N 1
ATOM 711 C CA . PRO A 1 92 ? -2.945 16.764 9.956 1.00 97.12 92 PRO A CA 1
ATOM 712 C C . PRO A 1 92 ? -2.460 16.883 8.511 1.00 97.12 92 PRO A C 1
ATOM 714 O O . PRO A 1 92 ? -2.029 15.893 7.930 1.00 97.12 92 PRO A O 1
ATOM 717 N N . ASP A 1 93 ? -2.515 18.084 7.927 1.00 94.00 93 ASP A N 1
ATOM 718 C CA . ASP A 1 93 ? -1.887 18.310 6.620 1.00 94.00 93 ASP A CA 1
ATOM 719 C C . ASP A 1 93 ? -0.387 18.011 6.655 1.00 94.00 93 ASP A C 1
ATOM 721 O O . ASP A 1 93 ? 0.232 17.944 7.713 1.00 94.00 93 ASP A O 1
ATOM 725 N N . GLU A 1 94 ? 0.204 17.835 5.476 1.00 92.06 94 GLU A N 1
ATOM 726 C CA . GLU A 1 94 ? 1.608 17.456 5.344 1.00 92.06 94 GLU A CA 1
ATOM 727 C C . GLU A 1 94 ? 2.561 18.356 6.161 1.00 92.06 94 GLU A C 1
ATOM 729 O O . GLU A 1 94 ? 3.339 17.805 6.943 1.00 92.06 94 GLU A O 1
ATOM 734 N N . PRO A 1 95 ? 2.477 19.704 6.127 1.00 93.75 95 PRO A N 1
ATOM 735 C CA . PRO A 1 95 ? 3.361 20.540 6.940 1.00 93.75 95 PRO A CA 1
ATOM 736 C C . PRO A 1 95 ? 3.243 20.276 8.445 1.00 93.75 95 PRO A C 1
ATOM 738 O O . PRO A 1 95 ? 4.262 20.213 9.136 1.00 93.75 95 PRO A O 1
ATOM 741 N N . ASN A 1 96 ? 2.026 20.109 8.972 1.00 96.44 96 ASN A N 1
ATOM 742 C CA . ASN A 1 96 ? 1.835 19.857 10.398 1.00 96.44 96 ASN A CA 1
ATOM 743 C C . ASN A 1 96 ? 2.175 18.416 10.772 1.00 96.44 96 ASN A C 1
ATOM 745 O O . ASN A 1 96 ? 2.800 18.195 11.806 1.00 96.44 96 ASN A O 1
ATOM 749 N N . LEU A 1 97 ? 1.846 17.447 9.917 1.00 96.62 97 LEU A N 1
ATOM 750 C CA . LEU A 1 97 ? 2.192 16.038 10.078 1.00 96.62 97 LEU A CA 1
ATOM 751 C C . LEU A 1 97 ? 3.708 15.859 10.223 1.00 96.62 97 LEU A C 1
ATOM 753 O O . LEU A 1 97 ? 4.169 15.150 11.118 1.00 96.62 97 LEU A O 1
ATOM 757 N N . LEU A 1 98 ? 4.495 16.538 9.385 1.00 95.50 98 LEU A N 1
ATOM 758 C CA . LEU A 1 98 ? 5.955 16.448 9.409 1.00 95.50 98 LEU A CA 1
ATOM 759 C C . LEU A 1 98 ? 6.576 17.065 10.671 1.00 95.50 98 LEU A C 1
ATOM 761 O O . LEU A 1 98 ? 7.654 16.631 11.069 1.00 95.50 98 LEU A O 1
ATOM 765 N N . ARG A 1 99 ? 5.889 17.995 11.347 1.00 97.12 99 ARG A N 1
ATOM 766 C CA . ARG A 1 99 ? 6.337 18.619 12.609 1.00 97.12 99 ARG A CA 1
ATOM 767 C C . ARG A 1 99 ? 6.042 17.796 13.863 1.00 97.12 99 ARG A C 1
ATOM 769 O O . ARG A 1 99 ? 6.545 18.130 14.930 1.00 97.12 99 ARG A O 1
ATOM 776 N N . LEU A 1 100 ? 5.229 16.745 13.763 1.00 98.00 100 LEU A N 1
ATOM 777 C CA . LEU A 1 100 ? 4.863 15.928 14.922 1.00 98.00 100 LEU A CA 1
ATOM 778 C C . LEU A 1 100 ? 6.057 15.131 15.476 1.00 98.00 100 LEU A C 1
ATOM 780 O O . LEU A 1 100 ? 7.127 15.056 14.880 1.00 98.00 100 LEU A O 1
ATOM 784 N N . SER A 1 101 ? 5.877 14.463 16.612 1.00 98.19 101 SER A N 1
ATOM 785 C CA . SER A 1 101 ? 6.835 13.438 17.050 1.00 98.19 101 SER A CA 1
ATOM 786 C C . SER A 1 101 ? 6.799 12.199 16.137 1.00 98.19 101 SER A C 1
ATOM 788 O O . SER A 1 101 ? 5.789 11.916 15.484 1.00 98.19 101 SER A O 1
ATOM 790 N N . THR A 1 102 ? 7.865 11.389 16.142 1.00 97.81 102 THR A N 1
ATOM 791 C CA . THR A 1 102 ? 7.915 10.097 15.424 1.00 97.81 102 THR A CA 1
ATOM 792 C C . THR A 1 102 ? 6.745 9.178 15.796 1.00 97.81 102 THR A C 1
ATOM 794 O O . THR A 1 102 ? 6.157 8.530 14.925 1.00 97.81 102 THR A O 1
ATOM 797 N N . ALA A 1 103 ? 6.374 9.138 17.081 1.00 98.19 103 ALA A N 1
ATOM 798 C CA . ALA A 1 103 ? 5.263 8.325 17.572 1.00 98.19 103 ALA A CA 1
ATOM 799 C C . ALA A 1 103 ? 3.914 8.800 17.013 1.00 98.19 103 ALA A C 1
ATOM 801 O O . ALA A 1 103 ? 3.102 7.985 16.580 1.00 98.19 103 ALA A O 1
ATOM 802 N N . GLN A 1 104 ? 3.685 10.116 16.966 1.00 98.44 104 GLN A N 1
ATOM 803 C CA . GLN A 1 104 ? 2.473 10.691 16.382 1.00 98.44 104 GLN A CA 1
ATOM 804 C C . GLN A 1 104 ? 2.413 10.496 14.863 1.00 98.44 104 GLN A C 1
ATOM 806 O O . GLN A 1 104 ? 1.364 10.099 14.365 1.00 98.44 104 GLN A O 1
ATOM 811 N N . ARG A 1 105 ? 3.519 10.707 14.131 1.00 98.31 105 ARG A N 1
ATOM 812 C CA . ARG A 1 105 ? 3.582 10.435 12.682 1.00 98.31 105 ARG A CA 1
ATOM 813 C C . ARG A 1 105 ? 3.267 8.979 12.371 1.00 98.31 105 ARG A C 1
ATOM 815 O O . ARG A 1 105 ? 2.409 8.699 11.541 1.00 98.31 105 ARG A O 1
ATOM 822 N N . THR A 1 106 ? 3.932 8.057 13.066 1.00 98.56 106 THR A N 1
ATOM 823 C CA . THR A 1 106 ? 3.692 6.621 12.876 1.00 98.56 106 THR A CA 1
ATOM 824 C C . THR A 1 106 ? 2.241 6.276 13.227 1.00 98.56 106 THR A C 1
ATOM 826 O O . THR A 1 106 ? 1.587 5.581 12.458 1.00 98.56 106 THR A O 1
ATOM 829 N N . GLY A 1 107 ? 1.707 6.802 14.336 1.00 98.62 107 GLY A N 1
ATOM 830 C CA . GLY A 1 107 ? 0.328 6.561 14.774 1.00 98.62 107 GLY A CA 1
ATOM 831 C C . GLY A 1 107 ? -0.733 7.050 13.784 1.00 98.62 107 GLY A C 1
ATOM 832 O O . GLY A 1 107 ? -1.646 6.294 13.456 1.00 98.62 107 GLY A O 1
ATOM 833 N N . TRP A 1 108 ? -0.579 8.260 13.239 1.00 98.62 108 TRP A N 1
ATOM 834 C CA . TRP A 1 108 ? -1.446 8.760 12.166 1.00 98.62 108 TRP A CA 1
ATOM 835 C C . TRP A 1 108 ? -1.342 7.920 10.891 1.00 98.62 108 TRP A C 1
ATOM 837 O O . TRP A 1 108 ? -2.356 7.671 10.243 1.00 98.62 108 TRP A O 1
ATOM 847 N N . GLY A 1 109 ? -0.143 7.438 10.552 1.00 98.62 109 GLY A N 1
ATOM 848 C CA . GLY A 1 109 ? 0.042 6.501 9.447 1.00 98.62 109 GLY A CA 1
ATOM 849 C C . GLY A 1 109 ? -0.717 5.192 9.673 1.00 98.62 109 GLY A C 1
ATOM 850 O O . GLY A 1 109 ? -1.467 4.764 8.799 1.00 98.62 109 GLY A O 1
ATOM 851 N N . VAL A 1 110 ? -0.572 4.577 10.855 1.00 98.88 110 VAL A N 1
ATOM 852 C CA . VAL A 1 110 ? -1.296 3.344 11.229 1.00 98.88 110 VAL A CA 1
ATOM 853 C C . VAL A 1 110 ? -2.796 3.541 11.092 1.00 98.88 110 VAL A C 1
ATOM 855 O O . VAL A 1 110 ? -3.480 2.705 10.507 1.00 98.88 110 VAL A O 1
ATOM 858 N N . GLU A 1 111 ? -3.304 4.662 11.587 1.00 98.75 111 GLU A N 1
ATOM 859 C CA . GLU A 1 111 ? -4.715 4.992 11.480 1.00 98.75 111 GLU A CA 1
ATOM 860 C C . GLU A 1 111 ? -5.171 5.163 10.021 1.00 98.75 111 GLU A C 1
ATOM 862 O O . GLU A 1 111 ? -6.211 4.621 9.658 1.00 98.75 111 GLU A O 1
ATOM 867 N N . LEU A 1 112 ? -4.398 5.828 9.155 1.00 98.69 112 LEU A N 1
ATOM 868 C CA . LEU A 1 112 ? -4.738 5.932 7.730 1.00 98.69 112 LEU A CA 1
ATOM 869 C C . LEU A 1 112 ? -4.830 4.552 7.065 1.00 98.69 112 LEU A C 1
ATOM 871 O O . LEU A 1 112 ? -5.799 4.264 6.364 1.00 98.69 112 L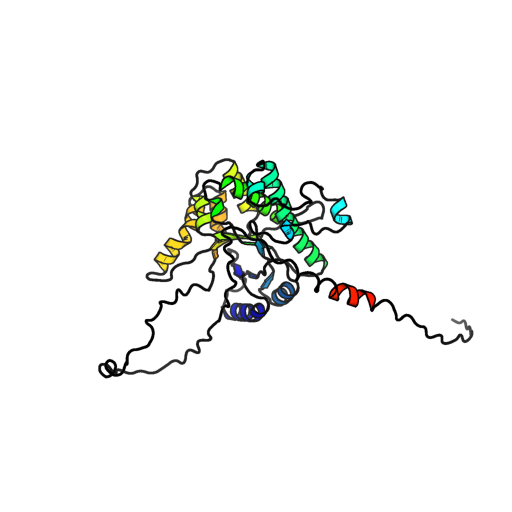EU A O 1
ATOM 875 N N . GLY A 1 113 ? -3.849 3.680 7.314 1.00 98.62 113 GLY A N 1
ATOM 876 C CA . GLY A 1 113 ? -3.871 2.313 6.792 1.00 98.62 113 GLY A CA 1
ATOM 877 C C . GLY A 1 113 ? -5.078 1.513 7.295 1.00 98.62 113 GLY A C 1
ATOM 878 O O . GLY A 1 113 ? -5.702 0.787 6.522 1.00 98.62 113 GLY A O 1
ATOM 879 N N . ARG A 1 114 ? -5.466 1.705 8.563 1.00 98.75 114 ARG A N 1
ATOM 880 C CA . ARG A 1 114 ? -6.677 1.109 9.147 1.00 98.75 114 ARG A CA 1
ATOM 881 C C . ARG A 1 114 ? -7.957 1.612 8.496 1.00 98.75 114 ARG A C 1
ATOM 883 O O . ARG A 1 114 ? -8.827 0.804 8.223 1.00 98.75 114 ARG A O 1
ATOM 890 N N . ARG A 1 115 ? -8.058 2.900 8.164 1.00 98.62 115 ARG A N 1
ATOM 891 C CA . ARG A 1 115 ? -9.232 3.449 7.460 1.00 98.62 115 ARG A CA 1
ATOM 892 C C . ARG A 1 115 ? -9.404 2.866 6.060 1.00 98.62 115 ARG A C 1
ATOM 894 O O . ARG A 1 115 ? -10.527 2.653 5.610 1.00 98.62 115 ARG A O 1
ATOM 901 N N . TYR A 1 116 ? -8.306 2.550 5.375 1.00 98.56 116 TYR A N 1
ATOM 902 C CA . TYR A 1 116 ? -8.381 1.789 4.128 1.00 98.56 116 TYR A CA 1
ATOM 903 C C . TYR A 1 116 ? -8.854 0.352 4.363 1.00 98.56 116 TYR A C 1
ATOM 905 O O . TYR A 1 116 ? -9.693 -0.147 3.612 1.00 98.56 116 TYR A O 1
ATOM 913 N N . ARG A 1 117 ? -8.405 -0.292 5.443 1.00 98.38 117 ARG A N 1
ATOM 914 C CA . ARG A 1 117 ? -8.911 -1.609 5.856 1.00 98.38 117 ARG A CA 1
ATOM 915 C C . ARG A 1 117 ? -10.383 -1.600 6.258 1.00 98.38 117 ARG A C 1
ATOM 917 O O . ARG A 1 117 ? -11.088 -2.515 5.851 1.00 98.38 117 ARG A O 1
ATOM 924 N N . ASP A 1 118 ? -10.863 -0.542 6.907 1.00 98.19 118 ASP A N 1
ATOM 925 C CA . ASP A 1 118 ? -12.285 -0.341 7.202 1.00 98.19 118 ASP A CA 1
ATOM 926 C C . ASP A 1 118 ? -13.109 -0.373 5.906 1.00 98.19 118 ASP A C 1
ATOM 928 O O . ASP A 1 118 ? -14.086 -1.110 5.811 1.00 98.19 118 ASP A O 1
ATOM 932 N N . SER A 1 119 ? -12.650 0.319 4.853 1.00 98.00 119 SER A N 1
ATOM 933 C CA . SER A 1 119 ? -13.341 0.303 3.556 1.00 98.00 119 SER A CA 1
ATOM 934 C C . SER A 1 119 ? -13.398 -1.084 2.902 1.00 98.00 119 SER A C 1
ATOM 936 O O . SER A 1 119 ? -14.412 -1.432 2.303 1.00 98.00 119 SER A O 1
ATOM 938 N N . ILE A 1 120 ? -12.347 -1.901 3.044 1.00 98.31 120 ILE A N 1
ATOM 939 C CA . ILE A 1 120 ? -12.337 -3.286 2.545 1.00 98.31 120 ILE A CA 1
ATOM 940 C C . ILE A 1 120 ? -13.285 -4.157 3.367 1.00 98.31 120 ILE A C 1
ATOM 942 O O . ILE A 1 120 ? -14.033 -4.955 2.807 1.00 98.31 120 ILE A O 1
ATOM 946 N N . ARG A 1 121 ? -13.251 -4.018 4.694 1.00 97.94 121 ARG A N 1
ATOM 947 C CA . ARG A 1 121 ? -14.071 -4.797 5.621 1.00 97.94 121 ARG A CA 1
ATOM 948 C C . ARG A 1 121 ? -15.559 -4.535 5.397 1.00 97.94 121 ARG A C 1
ATOM 950 O O . ARG A 1 121 ? -16.309 -5.488 5.220 1.00 97.94 121 ARG A O 1
ATOM 957 N N . HIS A 1 122 ? -15.962 -3.268 5.300 1.00 97.62 122 HIS A N 1
ATOM 958 C CA . HIS A 1 122 ? -17.343 -2.885 4.977 1.00 97.62 122 HIS A CA 1
ATOM 959 C C . HIS A 1 122 ? -17.774 -3.375 3.594 1.00 97.62 122 HIS A C 1
ATOM 961 O O . HIS A 1 122 ? -18.886 -3.866 3.435 1.00 97.62 122 HIS A O 1
ATOM 967 N N . ALA A 1 123 ? -16.891 -3.319 2.596 1.00 97.44 123 ALA A N 1
ATOM 968 C CA . ALA A 1 123 ? -17.212 -3.843 1.273 1.00 97.44 123 ALA A CA 1
ATOM 969 C C . ALA A 1 123 ? -17.416 -5.366 1.277 1.00 97.44 123 ALA A C 1
ATOM 971 O O . ALA A 1 123 ? -18.349 -5.853 0.651 1.00 97.44 123 ALA A O 1
ATOM 972 N N . ARG A 1 124 ? -16.600 -6.115 2.028 1.00 97.25 124 ARG A N 1
ATOM 973 C CA . ARG A 1 124 ? -16.780 -7.566 2.204 1.00 97.25 124 ARG A CA 1
ATOM 974 C C . ARG A 1 124 ? -18.084 -7.908 2.925 1.00 97.25 124 ARG A C 1
ATOM 976 O O . ARG A 1 124 ? -18.741 -8.868 2.543 1.00 97.25 124 ARG A O 1
ATOM 983 N N . GLN A 1 125 ? -18.475 -7.119 3.929 1.00 96.44 125 GLN A N 1
ATOM 984 C CA . GLN A 1 125 ? -19.783 -7.251 4.588 1.00 96.44 125 GLN A CA 1
ATOM 985 C C . GLN A 1 125 ? -20.942 -6.991 3.614 1.00 96.44 125 GLN A C 1
ATOM 987 O O . GLN A 1 125 ? -21.980 -7.631 3.718 1.00 96.44 125 GLN A O 1
ATOM 992 N N . ALA A 1 126 ? -20.736 -6.117 2.627 1.00 96.50 126 ALA A N 1
ATOM 993 C CA . ALA A 1 126 ? -21.640 -5.895 1.499 1.00 96.50 126 ALA A CA 1
ATOM 994 C C . ALA A 1 126 ? -21.397 -6.862 0.316 1.00 96.50 126 ALA A C 1
ATOM 996 O O . ALA A 1 126 ? -21.707 -6.536 -0.828 1.00 96.50 126 ALA A O 1
ATOM 997 N N . SER A 1 127 ? -20.802 -8.032 0.574 1.00 97.00 127 SER A N 1
ATOM 998 C CA . SER A 1 127 ? -20.561 -9.108 -0.401 1.00 97.00 127 SER A CA 1
ATOM 999 C C . SER A 1 127 ? -19.641 -8.763 -1.582 1.00 97.00 127 SER A C 1
ATOM 1001 O O . SER A 1 127 ? -19.578 -9.514 -2.555 1.00 97.00 127 SER A O 1
ATOM 1003 N N . VAL A 1 128 ? -18.860 -7.681 -1.506 1.00 97.50 128 VAL A N 1
ATOM 1004 C CA . VAL A 1 128 ? -17.817 -7.390 -2.500 1.00 97.50 128 VAL A CA 1
ATOM 1005 C C . VAL A 1 128 ? -16.606 -8.287 -2.247 1.00 97.50 128 VAL A C 1
ATOM 1007 O O . VAL A 1 128 ? -15.983 -8.242 -1.181 1.00 97.50 128 VAL A O 1
ATOM 1010 N N . ILE A 1 129 ? -16.224 -9.068 -3.257 1.00 96.88 129 ILE A N 1
ATOM 1011 C CA . ILE A 1 129 ? -15.023 -9.906 -3.212 1.00 96.88 129 ILE A CA 1
ATOM 1012 C C . ILE A 1 129 ? -13.793 -9.011 -3.384 1.00 96.88 129 ILE A C 1
ATOM 1014 O O . ILE A 1 129 ? -13.584 -8.411 -4.435 1.00 96.88 129 ILE A O 1
ATOM 1018 N N . VAL A 1 130 ? -12.979 -8.914 -2.332 1.00 97.81 130 VAL A N 1
ATOM 1019 C CA . VAL A 1 130 ? -11.703 -8.187 -2.327 1.00 97.81 130 VAL A CA 1
ATOM 1020 C C . VAL A 1 130 ? -10.600 -9.152 -1.914 1.00 97.81 130 VAL A C 1
ATOM 1022 O O . VAL A 1 130 ? -10.559 -9.570 -0.753 1.00 97.81 130 VAL A O 1
ATOM 1025 N N . ASP A 1 131 ? -9.689 -9.472 -2.829 1.00 97.06 131 ASP A N 1
ATOM 1026 C CA . ASP A 1 131 ? -8.605 -10.432 -2.601 1.00 97.06 131 ASP A CA 1
ATOM 1027 C C . ASP A 1 131 ? -7.482 -9.834 -1.750 1.00 97.06 131 ASP A C 1
ATOM 1029 O O . ASP A 1 131 ? -6.989 -10.453 -0.806 1.00 97.06 131 ASP A O 1
ATOM 1033 N N . THR A 1 132 ? -7.075 -8.603 -2.061 1.00 97.31 132 THR A N 1
ATOM 1034 C CA . THR A 1 132 ? -5.998 -7.904 -1.345 1.00 97.31 132 THR A CA 1
ATOM 1035 C C . THR A 1 132 ? -6.084 -6.385 -1.551 1.00 97.31 132 THR A C 1
ATOM 1037 O O . THR A 1 132 ? -7.148 -5.862 -1.848 1.00 97.31 132 THR A O 1
ATOM 1040 N N . TRP A 1 133 ? -4.997 -5.642 -1.354 1.00 98.19 133 TRP A N 1
ATOM 1041 C CA . TRP A 1 133 ? -4.890 -4.199 -1.529 1.00 98.19 133 TRP A CA 1
ATOM 1042 C C . TRP A 1 133 ? -3.622 -3.825 -2.304 1.00 98.19 133 TRP A C 1
ATOM 1044 O O . TRP A 1 133 ? -2.675 -4.610 -2.410 1.00 98.19 133 TRP A O 1
ATOM 1054 N N . GLN A 1 134 ? -3.594 -2.601 -2.829 1.00 97.88 134 GLN A N 1
ATOM 1055 C CA . GLN A 1 134 ? -2.415 -1.970 -3.419 1.00 97.88 134 GLN A CA 1
ATOM 1056 C C . GLN A 1 134 ? -2.146 -0.609 -2.762 1.00 97.88 134 GLN A C 1
ATOM 1058 O O . GLN A 1 134 ? -3.079 0.075 -2.337 1.00 97.88 134 GLN A O 1
ATOM 1063 N N . LEU A 1 135 ? -0.881 -0.193 -2.704 1.00 97.56 135 LEU A N 1
ATOM 1064 C CA . LEU A 1 135 ? -0.465 1.140 -2.265 1.00 97.56 135 LEU A CA 1
ATOM 1065 C C . LEU A 1 135 ? 0.212 1.908 -3.411 1.00 97.56 135 LEU A C 1
ATOM 1067 O O . LEU A 1 135 ? 1.259 1.478 -3.891 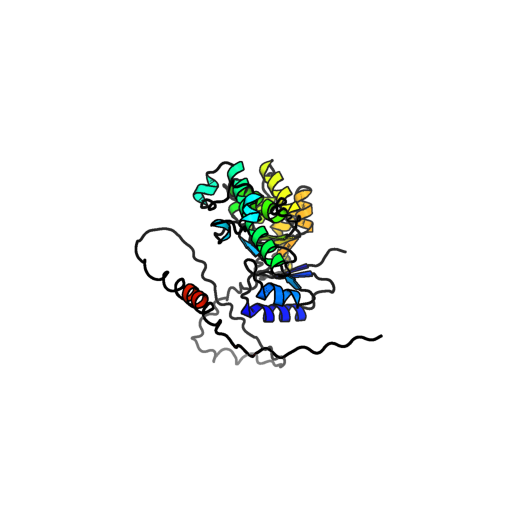1.00 97.56 135 LEU A O 1
ATOM 1071 N N . ASP A 1 136 ? -0.365 3.055 -3.773 1.00 92.25 136 ASP A N 1
ATOM 1072 C CA . ASP A 1 136 ? 0.100 4.033 -4.767 1.00 92.25 136 ASP A CA 1
ATOM 1073 C C . ASP A 1 136 ? 0.597 5.312 -4.070 1.00 92.25 136 ASP A C 1
ATOM 1075 O O . ASP A 1 136 ? -0.176 6.129 -3.573 1.00 92.25 136 ASP A O 1
ATOM 1079 N N . GLU A 1 137 ? 1.883 5.559 -3.914 1.00 89.81 137 GLU A N 1
ATOM 1080 C CA . GLU A 1 137 ? 3.065 4.745 -4.181 1.00 89.81 137 GLU A CA 1
ATOM 1081 C C . GLU A 1 137 ? 4.124 5.140 -3.132 1.00 89.81 137 GLU A C 1
ATOM 1083 O O . GLU A 1 137 ? 3.975 6.137 -2.409 1.00 89.81 137 GLU A O 1
ATOM 1088 N N . LEU A 1 138 ? 5.232 4.405 -3.040 1.00 94.88 138 LEU A N 1
ATOM 1089 C CA . LEU A 1 138 ? 6.434 4.906 -2.383 1.00 94.88 138 LEU A CA 1
ATOM 1090 C C . LEU A 1 138 ? 7.007 6.046 -3.235 1.00 94.88 138 LEU A C 1
ATOM 1092 O O . LEU A 1 138 ? 7.677 5.834 -4.251 1.00 94.88 138 LEU A O 1
ATOM 1096 N N . GLY A 1 139 ? 6.714 7.268 -2.800 1.00 91.12 139 GLY A N 1
ATOM 1097 C CA . GLY A 1 139 ? 7.108 8.495 -3.477 1.00 91.12 139 GLY A CA 1
ATOM 1098 C C . GLY A 1 139 ? 8.584 8.857 -3.302 1.00 91.12 139 GLY A C 1
ATOM 1099 O O . GLY A 1 139 ? 9.277 8.428 -2.376 1.00 91.12 139 GLY A O 1
ATOM 1100 N N . THR A 1 140 ? 9.067 9.718 -4.193 1.00 91.06 140 THR A N 1
ATOM 1101 C CA . THR A 1 140 ? 10.468 10.177 -4.234 1.00 91.06 140 THR A CA 1
ATOM 1102 C C . THR A 1 140 ? 10.948 10.840 -2.934 1.00 91.06 140 THR A C 1
ATOM 1104 O O . THR A 1 140 ? 12.136 10.791 -2.614 1.00 91.06 140 THR A O 1
ATOM 1107 N N . GLN A 1 141 ? 10.019 11.405 -2.157 1.00 93.31 141 GLN A N 1
ATOM 1108 C CA . GLN A 1 141 ? 10.248 12.075 -0.878 1.00 93.31 141 GLN A CA 1
ATOM 1109 C C . GLN A 1 141 ? 10.930 11.157 0.143 1.00 93.31 141 GLN A C 1
ATOM 1111 O O . GLN A 1 141 ? 11.731 11.632 0.944 1.00 93.31 141 GLN A O 1
ATOM 1116 N N . LEU A 1 142 ? 10.674 9.844 0.089 1.00 94.50 142 LEU A N 1
ATOM 1117 C CA . LEU A 1 142 ? 11.230 8.866 1.032 1.00 94.50 142 LEU A CA 1
ATOM 1118 C C . LEU A 1 142 ? 12.760 8.767 0.961 1.00 94.50 142 LEU A C 1
ATOM 1120 O O . LEU A 1 142 ? 13.384 8.382 1.950 1.00 94.50 142 LEU A O 1
ATOM 1124 N N . ALA A 1 143 ? 13.358 9.113 -0.181 1.00 91.94 143 ALA A N 1
ATOM 1125 C CA . ALA A 1 143 ? 14.804 9.115 -0.393 1.00 91.94 143 ALA A CA 1
ATOM 1126 C C . ALA A 1 143 ? 15.442 10.515 -0.247 1.00 91.94 143 ALA A C 1
ATOM 1128 O O . ALA A 1 143 ? 16.651 10.649 -0.411 1.00 91.94 143 ALA A O 1
ATOM 1129 N N . GLY A 1 144 ? 14.650 11.560 0.027 1.00 90.62 144 GLY A N 1
ATOM 1130 C CA . GLY A 1 144 ? 15.130 12.940 0.162 1.00 90.62 144 GLY A CA 1
ATOM 1131 C C . GLY A 1 144 ? 15.684 13.278 1.552 1.00 90.62 144 GLY A C 1
ATOM 1132 O O . GLY A 1 144 ? 15.660 12.454 2.465 1.00 90.62 144 GLY A O 1
ATOM 1133 N N . GLY A 1 145 ? 16.126 14.529 1.741 1.00 89.75 145 GLY A N 1
ATOM 1134 C CA . GLY A 1 145 ? 16.714 15.004 3.007 1.00 89.75 145 GLY A CA 1
ATOM 1135 C C . GLY A 1 145 ? 15.768 14.929 4.214 1.00 89.75 145 GLY A C 1
ATOM 1136 O O . GLY A 1 145 ? 16.195 14.615 5.319 1.00 89.75 145 GLY A O 1
ATOM 1137 N N . GLN A 1 146 ? 14.461 15.113 3.998 1.00 92.06 146 GLN A N 1
ATOM 1138 C CA . GLN A 1 146 ? 13.421 14.888 5.015 1.00 92.06 146 GLN A CA 1
ATOM 1139 C C . GLN A 1 146 ? 12.830 13.469 4.971 1.00 92.06 146 GLN A C 1
ATOM 1141 O O . GLN A 1 146 ? 11.810 13.196 5.605 1.00 92.06 146 GLN A O 1
ATOM 1146 N N . GLY A 1 147 ? 13.450 12.546 4.231 1.00 94.88 147 GLY A N 1
ATOM 1147 C CA . GLY A 1 147 ? 12.881 11.238 3.912 1.00 94.88 147 GLY A CA 1
ATOM 1148 C C . GLY A 1 147 ? 12.514 10.408 5.135 1.00 94.88 147 GLY A C 1
ATOM 1149 O O . GLY A 1 147 ? 11.509 9.706 5.102 1.00 94.88 147 GLY A O 1
ATOM 1150 N N . ARG A 1 148 ? 13.244 10.559 6.248 1.00 96.38 148 ARG A N 1
ATOM 1151 C CA . ARG A 1 148 ? 12.912 9.910 7.525 1.00 96.38 148 ARG A CA 1
ATOM 1152 C C . ARG A 1 148 ? 11.490 10.228 7.995 1.00 96.38 148 ARG A C 1
ATOM 1154 O O . ARG A 1 148 ? 10.771 9.324 8.405 1.00 96.38 148 ARG A O 1
ATOM 1161 N N . LEU A 1 149 ? 11.060 11.485 7.899 1.00 97.50 149 LEU A N 1
ATOM 1162 C CA . LEU A 1 149 ? 9.736 11.909 8.366 1.00 97.50 149 LEU A CA 1
ATOM 1163 C C . LEU A 1 149 ? 8.620 11.234 7.552 1.00 97.50 149 LEU A C 1
ATOM 1165 O O . LEU A 1 149 ? 7.645 10.737 8.117 1.00 97.50 149 LEU A O 1
ATOM 1169 N N . TYR A 1 150 ? 8.801 11.146 6.231 1.00 97.31 150 TYR A N 1
ATOM 1170 C CA . TYR A 1 150 ? 7.877 10.445 5.337 1.00 97.31 150 TYR A CA 1
ATOM 1171 C C . TYR A 1 150 ? 7.889 8.935 5.567 1.00 97.31 150 TYR A C 1
ATOM 1173 O O . TYR A 1 150 ? 6.827 8.319 5.606 1.00 97.31 150 TYR A O 1
ATOM 1181 N N . ARG A 1 151 ? 9.068 8.330 5.752 1.00 97.88 151 ARG A N 1
ATOM 1182 C CA . ARG A 1 151 ? 9.192 6.892 6.024 1.00 97.88 151 ARG A CA 1
ATOM 1183 C C . ARG A 1 151 ? 8.511 6.496 7.323 1.00 97.88 151 ARG A C 1
ATOM 1185 O O . ARG A 1 151 ? 7.839 5.474 7.340 1.00 97.88 151 ARG A O 1
ATOM 1192 N N . GLU A 1 152 ? 8.595 7.304 8.375 1.00 98.19 152 GLU A N 1
ATOM 1193 C CA . GLU A 1 1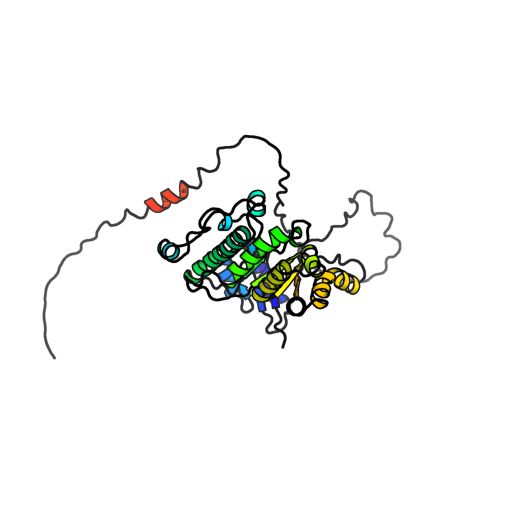52 ? 7.887 7.036 9.631 1.00 98.19 152 GLU A CA 1
ATOM 1194 C C . GLU A 1 152 ? 6.362 7.007 9.442 1.00 98.19 152 GLU A C 1
ATOM 1196 O O . GLU A 1 152 ? 5.703 6.083 9.926 1.00 98.19 152 GLU A O 1
ATOM 1201 N N . PHE A 1 153 ? 5.807 7.968 8.695 1.00 98.50 153 PHE A N 1
ATOM 1202 C CA . PHE A 1 153 ? 4.379 7.994 8.372 1.00 98.50 153 PHE A CA 1
ATOM 1203 C C . PHE A 1 153 ? 3.976 6.822 7.466 1.00 98.50 153 PHE A C 1
ATOM 1205 O O . PHE A 1 153 ? 3.069 6.066 7.806 1.00 98.50 153 PHE A O 1
ATOM 1212 N N . VAL A 1 154 ? 4.685 6.606 6.354 1.00 98.44 154 VAL A N 1
ATOM 1213 C CA . VAL A 1 154 ? 4.396 5.525 5.395 1.00 98.44 154 VAL A CA 1
ATOM 1214 C C . VAL A 1 154 ? 4.579 4.143 6.023 1.00 98.44 154 VAL A C 1
ATOM 1216 O O . VAL A 1 154 ? 3.781 3.248 5.760 1.00 98.44 154 VAL A O 1
ATOM 1219 N N . ARG A 1 155 ? 5.562 3.958 6.912 1.00 98.62 155 ARG A N 1
ATOM 1220 C CA . ARG A 1 155 ? 5.699 2.742 7.729 1.00 98.62 155 ARG A CA 1
ATOM 1221 C C . ARG A 1 155 ? 4.434 2.494 8.542 1.00 98.62 155 ARG A C 1
ATOM 1223 O O . ARG A 1 155 ? 3.958 1.365 8.577 1.00 98.62 155 ARG A O 1
ATOM 1230 N N . GLY A 1 156 ? 3.882 3.544 9.152 1.00 98.75 156 GLY A N 1
ATOM 1231 C CA . GLY A 1 156 ? 2.585 3.480 9.813 1.00 98.75 156 GLY A CA 1
ATOM 1232 C C . GLY A 1 156 ? 1.476 3.049 8.851 1.00 98.75 156 GLY A C 1
ATOM 1233 O O . GLY A 1 156 ? 0.760 2.102 9.151 1.00 98.75 156 GLY A O 1
ATOM 1234 N N . VAL A 1 157 ? 1.371 3.667 7.669 1.00 98.81 157 VAL A N 1
ATOM 1235 C CA . VAL A 1 157 ? 0.357 3.305 6.653 1.00 98.81 157 VAL A CA 1
ATOM 1236 C C . VAL A 1 157 ? 0.447 1.829 6.272 1.00 98.81 157 VAL A C 1
ATOM 1238 O O . VAL A 1 157 ? -0.562 1.126 6.295 1.00 98.81 157 VAL A O 1
ATOM 1241 N N . LEU A 1 158 ? 1.654 1.336 5.992 1.00 98.81 158 LEU A N 1
ATOM 1242 C CA . LEU A 1 158 ? 1.903 -0.072 5.687 1.00 98.81 158 LEU A CA 1
ATOM 1243 C C . LEU A 1 158 ? 1.507 -0.978 6.855 1.00 98.81 158 LEU A C 1
ATOM 1245 O O . LEU A 1 158 ? 0.883 -2.012 6.639 1.00 98.81 158 LEU A O 1
ATOM 1249 N N . GLN A 1 159 ? 1.824 -0.588 8.091 1.00 98.81 159 GLN A N 1
ATOM 1250 C CA . GLN A 1 159 ? 1.413 -1.314 9.291 1.00 98.81 159 GLN A CA 1
ATOM 1251 C C . GLN A 1 159 ? -0.118 -1.375 9.421 1.00 98.81 159 GLN A C 1
ATOM 1253 O O . GLN A 1 159 ? -0.666 -2.451 9.655 1.00 98.81 159 GLN A O 1
ATOM 1258 N N . GLY A 1 160 ? -0.815 -0.255 9.219 1.00 98.69 160 GLY A N 1
ATOM 1259 C CA . GLY A 1 160 ? -2.276 -0.193 9.252 1.00 98.69 160 GLY A CA 1
ATOM 1260 C C . GLY A 1 160 ? -2.939 -1.033 8.157 1.00 98.69 160 GLY A C 1
ATOM 1261 O O . GLY A 1 160 ? -3.881 -1.761 8.444 1.00 98.69 160 GLY A O 1
ATOM 1262 N N . LEU A 1 161 ? -2.415 -0.999 6.928 1.00 98.69 161 LEU A N 1
ATOM 1263 C CA . LEU A 1 161 ? -2.887 -1.841 5.821 1.00 98.69 161 LEU A CA 1
ATOM 1264 C C . LEU A 1 161 ? -2.628 -3.333 6.060 1.00 98.69 161 LEU A C 1
ATOM 1266 O O . LEU A 1 161 ? -3.436 -4.173 5.669 1.00 98.69 161 LEU A O 1
ATOM 1270 N N . THR A 1 162 ? -1.508 -3.661 6.707 1.00 98.62 162 THR A N 1
ATOM 1271 C CA . THR A 1 162 ? -1.126 -5.050 6.987 1.00 98.62 162 THR A CA 1
ATOM 1272 C C . THR A 1 162 ? -2.030 -5.672 8.040 1.00 98.62 162 THR A C 1
ATOM 1274 O O . THR A 1 162 ? -2.469 -6.802 7.860 1.00 98.62 162 THR A O 1
ATOM 1277 N N . PHE A 1 163 ? -2.299 -4.959 9.137 1.00 98.44 163 PHE A N 1
ATOM 1278 C CA . PHE A 1 163 ? -2.982 -5.531 10.305 1.00 98.44 163 PHE A CA 1
ATOM 1279 C C . PHE A 1 163 ? -4.439 -5.118 10.470 1.00 98.44 163 PHE A C 1
ATOM 1281 O O . PHE A 1 163 ? -5.130 -5.736 11.273 1.00 98.44 163 PHE A O 1
ATOM 1288 N N . GLY A 1 164 ? -4.882 -4.057 9.794 1.00 98.06 164 GLY A N 1
ATOM 1289 C CA . GLY A 1 164 ? -6.197 -3.469 10.025 1.00 98.06 164 GLY A CA 1
ATOM 1290 C C . GLY A 1 164 ? -6.470 -3.186 11.505 1.00 98.06 164 GLY A C 1
ATOM 1291 O O . GLY A 1 164 ? -5.578 -2.774 12.269 1.00 98.06 164 GLY A O 1
ATOM 1292 N N . ARG A 1 165 ? -7.726 -3.386 11.899 1.00 97.94 165 ARG A N 1
ATOM 1293 C CA . ARG A 1 165 ? -8.213 -3.328 13.278 1.00 97.94 165 ARG A CA 1
ATOM 1294 C C . ARG A 1 165 ? -8.475 -4.747 13.774 1.00 97.94 165 ARG A C 1
ATOM 1296 O O . ARG A 1 165 ? -9.531 -5.318 13.517 1.00 97.94 165 ARG A O 1
ATOM 1303 N N . ARG A 1 166 ? -7.515 -5.322 14.500 1.00 96.56 166 ARG A N 1
ATOM 1304 C CA . ARG A 1 166 ? -7.658 -6.669 15.084 1.00 96.56 166 ARG A CA 1
ATOM 1305 C C . ARG A 1 166 ? -8.836 -6.745 16.052 1.00 96.56 166 ARG A C 1
ATOM 1307 O O . ARG A 1 166 ? -9.494 -7.772 16.126 1.00 96.56 166 ARG A O 1
ATOM 1314 N N . GLU A 1 167 ? -9.111 -5.641 16.744 1.00 97.00 167 GLU A N 1
ATOM 1315 C CA . GLU A 1 167 ? -10.282 -5.456 17.601 1.00 97.00 167 GLU A CA 1
ATOM 1316 C C . GLU A 1 167 ? -11.619 -5.578 16.843 1.00 97.00 167 GLU A C 1
ATOM 1318 O O . GLU A 1 167 ? -12.632 -5.886 17.455 1.00 97.00 167 GLU A O 1
ATOM 1323 N N . LEU A 1 168 ? -11.611 -5.396 15.517 1.00 97.50 168 LEU A N 1
ATOM 1324 C CA . LEU A 1 168 ? -12.743 -5.624 14.610 1.00 97.50 168 LEU A CA 1
ATOM 1325 C C . LEU A 1 168 ? -12.498 -6.830 13.687 1.00 97.50 168 LEU A C 1
ATOM 1327 O O . LEU A 1 168 ? -12.967 -6.841 12.551 1.00 97.50 168 LEU A O 1
ATOM 1331 N N . THR A 1 169 ? -11.699 -7.792 14.160 1.00 96.25 169 THR A N 1
ATOM 1332 C CA . THR A 1 169 ? -11.396 -9.077 13.506 1.00 96.25 169 THR A CA 1
ATOM 1333 C C . THR A 1 169 ? -10.725 -8.993 12.131 1.00 96.25 169 THR A C 1
ATOM 1335 O O . THR A 1 169 ? -10.716 -9.973 11.385 1.00 96.25 169 THR A O 1
ATOM 1338 N N . ASP A 1 170 ? -10.075 -7.870 11.797 1.00 97.62 170 ASP A N 1
ATOM 1339 C CA . ASP A 1 170 ? -9.284 -7.784 10.567 1.00 97.62 170 ASP A CA 1
ATOM 1340 C C . ASP A 1 170 ? -8.142 -8.821 10.559 1.00 97.62 170 ASP A C 1
ATOM 1342 O O . ASP A 1 170 ? -7.282 -8.801 11.450 1.00 97.62 170 ASP A O 1
ATOM 1346 N N . PRO A 1 171 ? -8.059 -9.685 9.528 1.00 96.88 171 PRO A N 1
ATOM 1347 C CA . PRO A 1 171 ? -6.927 -10.581 9.371 1.00 96.88 171 PRO A CA 1
ATOM 1348 C C . PRO A 1 171 ? -5.705 -9.824 8.846 1.00 96.88 171 PRO A C 1
ATOM 1350 O O . PRO A 1 171 ? -5.827 -8.846 8.096 1.00 96.88 171 PRO A O 1
ATOM 1353 N N . GLU A 1 172 ? -4.514 -10.342 9.162 1.00 97.62 172 GLU A N 1
ATOM 1354 C CA . GLU A 1 172 ? -3.285 -9.893 8.509 1.00 97.62 172 GLU A CA 1
ATOM 1355 C C . GLU A 1 172 ? -3.392 -10.126 6.993 1.00 97.62 172 GLU A C 1
ATOM 1357 O O . GLU A 1 172 ? -3.837 -11.176 6.534 1.00 97.62 172 GLU A O 1
ATOM 1362 N N . THR A 1 173 ? -3.028 -9.133 6.183 1.00 97.25 173 THR A N 1
ATOM 1363 C CA . THR A 1 173 ? -3.087 -9.235 4.719 1.00 97.25 173 THR A CA 1
ATOM 1364 C C . THR A 1 173 ? -1.910 -8.513 4.090 1.00 97.25 173 THR A C 1
ATOM 1366 O O . THR A 1 173 ? -1.618 -7.368 4.433 1.00 97.25 173 THR A O 1
ATOM 1369 N N . LYS A 1 174 ? -1.273 -9.159 3.115 1.00 97.19 174 LYS A N 1
ATOM 1370 C CA . LYS A 1 174 ? -0.190 -8.569 2.328 1.00 97.19 174 LYS A CA 1
ATOM 1371 C C . LYS A 1 174 ? -0.714 -8.042 1.005 1.00 97.19 174 LYS A C 1
ATOM 1373 O O . LYS A 1 174 ? -1.503 -8.733 0.369 1.00 97.19 174 LYS A O 1
ATOM 1378 N N . GLY A 1 175 ? -0.225 -6.888 0.572 1.00 97.12 175 GLY A N 1
ATOM 1379 C CA . GLY A 1 175 ? -0.654 -6.231 -0.659 1.00 97.12 175 GLY A CA 1
ATOM 1380 C C . GLY A 1 175 ? 0.477 -5.920 -1.626 1.00 97.12 175 GLY A C 1
ATOM 1381 O O . GLY A 1 175 ? 1.636 -6.288 -1.425 1.00 97.12 175 GLY A O 1
ATOM 1382 N N . TRP A 1 176 ? 0.125 -5.237 -2.703 1.00 97.44 176 TRP A N 1
ATOM 1383 C CA . TRP A 1 176 ? 1.071 -4.725 -3.686 1.00 97.44 176 TRP A CA 1
ATOM 1384 C C . TRP A 1 176 ? 1.549 -3.343 -3.263 1.00 97.44 176 TRP A C 1
ATOM 1386 O O . TRP A 1 176 ? 0.740 -2.491 -2.902 1.00 97.44 176 TRP A O 1
ATOM 1396 N N . VAL A 1 177 ? 2.852 -3.093 -3.317 1.00 97.12 177 VAL A N 1
ATOM 1397 C CA . VAL A 1 177 ? 3.388 -1.758 -3.032 1.00 97.12 177 VAL A CA 1
ATOM 1398 C C . VAL A 1 177 ? 4.122 -1.246 -4.252 1.00 97.12 177 VAL A C 1
ATOM 1400 O O . VAL A 1 177 ? 5.153 -1.800 -4.633 1.00 97.12 177 VAL A O 1
ATOM 1403 N N . TRP A 1 178 ? 3.586 -0.186 -4.845 1.00 95.69 178 TRP A N 1
ATOM 1404 C CA . TRP A 1 178 ? 4.219 0.531 -5.940 1.00 95.69 178 TRP A CA 1
ATOM 1405 C C . TRP A 1 178 ? 5.325 1.423 -5.401 1.00 95.69 178 TRP A C 1
ATOM 1407 O O . TRP A 1 178 ? 5.212 1.972 -4.305 1.00 95.69 178 TRP A O 1
ATOM 1417 N N . ALA A 1 179 ? 6.418 1.544 -6.140 1.00 94.50 179 ALA A N 1
ATOM 1418 C CA . ALA A 1 179 ? 7.546 2.376 -5.779 1.00 94.50 179 ALA A CA 1
ATOM 1419 C C . ALA A 1 179 ? 8.127 3.046 -7.017 1.00 94.50 179 ALA A C 1
ATOM 1421 O O . ALA A 1 179 ? 8.596 2.369 -7.934 1.00 94.50 179 ALA A O 1
ATOM 1422 N N . THR A 1 180 ? 8.210 4.378 -6.996 1.00 90.81 180 THR A N 1
ATOM 1423 C CA . THR A 1 180 ? 8.988 5.090 -8.011 1.00 90.81 180 THR A CA 1
ATOM 1424 C C . THR A 1 180 ? 10.426 4.570 -8.041 1.00 90.81 180 THR A C 1
ATOM 1426 O O . THR A 1 180 ? 11.046 4.320 -6.998 1.00 90.81 180 THR A O 1
ATOM 1429 N N . ARG A 1 181 ? 11.044 4.553 -9.226 1.00 86.94 181 ARG A N 1
ATOM 1430 C CA . ARG A 1 181 ? 12.493 4.316 -9.356 1.00 86.94 181 ARG A CA 1
ATOM 1431 C C . ARG A 1 181 ? 13.333 5.201 -8.424 1.00 86.94 181 ARG A C 1
ATOM 1433 O O . ARG A 1 181 ? 14.348 4.771 -7.882 1.00 86.94 181 ARG A O 1
ATOM 1440 N N . ARG A 1 182 ? 12.915 6.454 -8.207 1.00 87.00 182 ARG A N 1
ATOM 1441 C CA . ARG A 1 182 ? 13.605 7.385 -7.298 1.00 87.00 182 ARG A CA 1
ATOM 1442 C C . ARG A 1 182 ? 13.457 6.987 -5.830 1.00 87.00 182 ARG A C 1
ATOM 1444 O O . ARG A 1 182 ? 14.433 7.116 -5.101 1.00 87.00 182 ARG A O 1
ATOM 1451 N N . ALA A 1 183 ? 12.302 6.485 -5.402 1.00 90.94 183 ALA A N 1
ATOM 1452 C CA . ALA A 1 183 ? 12.130 5.951 -4.054 1.00 90.94 183 ALA A CA 1
ATOM 1453 C C . ALA A 1 183 ? 12.986 4.703 -3.826 1.00 90.94 183 ALA A C 1
ATOM 1455 O O . ALA A 1 183 ? 13.539 4.546 -2.744 1.00 90.94 183 ALA A O 1
ATOM 1456 N N . LEU A 1 184 ? 13.187 3.861 -4.846 1.00 89.75 184 LEU A N 1
ATOM 1457 C CA . LEU A 1 184 ? 14.065 2.688 -4.738 1.00 89.75 184 LEU A CA 1
ATOM 1458 C C . LEU A 1 184 ? 15.543 3.038 -4.502 1.00 89.75 184 LEU A C 1
ATOM 1460 O O . LEU A 1 184 ? 16.279 2.195 -3.993 1.00 89.75 184 LEU A O 1
ATOM 1464 N N . ARG A 1 185 ? 15.974 4.290 -4.729 1.00 86.81 185 ARG A N 1
ATOM 1465 C CA . ARG A 1 185 ? 17.291 4.777 -4.261 1.00 86.81 185 ARG A CA 1
ATOM 1466 C C . ARG A 1 185 ? 17.447 4.712 -2.745 1.00 86.81 185 ARG A C 1
ATOM 1468 O O . ARG A 1 185 ? 18.571 4.728 -2.253 1.00 86.81 185 ARG A O 1
ATOM 1475 N N . LEU A 1 186 ? 16.347 4.577 -2.002 1.00 91.62 186 LEU A N 1
ATOM 1476 C CA . LEU A 1 186 ? 16.374 4.262 -0.579 1.00 91.62 186 LEU A CA 1
ATOM 1477 C C . LEU A 1 186 ? 17.227 3.018 -0.287 1.00 91.62 186 LEU A C 1
ATOM 1479 O O . LEU A 1 186 ? 17.863 2.941 0.760 1.00 91.62 186 LEU A O 1
ATOM 1483 N N . ALA A 1 187 ? 17.276 2.060 -1.220 1.00 91.25 187 ALA A N 1
ATOM 1484 C CA . ALA A 1 187 ? 18.097 0.862 -1.101 1.00 91.25 187 ALA A CA 1
ATOM 1485 C C . ALA A 1 187 ? 19.606 1.154 -1.096 1.00 91.25 187 ALA A C 1
ATOM 1487 O O . ALA A 1 187 ? 20.366 0.288 -0.681 1.00 91.25 187 ALA A O 1
ATOM 1488 N N . SER A 1 188 ? 20.044 2.344 -1.506 1.00 87.19 188 SER A N 1
ATOM 1489 C CA . SER A 1 188 ? 21.450 2.764 -1.481 1.00 87.19 188 SER A CA 1
ATOM 1490 C C . SER A 1 188 ? 21.827 3.561 -0.229 1.00 87.19 188 SER A C 1
ATOM 1492 O O . SER A 1 188 ? 23.005 3.851 -0.043 1.00 87.19 188 SER A O 1
ATOM 1494 N N . LEU A 1 189 ? 20.867 3.934 0.626 1.00 88.81 189 LEU A N 1
ATOM 1495 C CA . LEU A 1 189 ? 21.168 4.691 1.843 1.00 88.81 189 LEU A CA 1
ATOM 1496 C C . LEU A 1 189 ? 21.797 3.795 2.928 1.00 88.81 189 LEU A C 1
ATOM 1498 O O . LEU A 1 189 ? 21.447 2.610 3.020 1.00 88.81 189 LEU A O 1
ATOM 1502 N N . PRO A 1 190 ? 22.673 4.351 3.791 1.00 89.00 190 PRO A N 1
ATOM 1503 C CA . PRO A 1 190 ? 23.137 3.666 4.992 1.00 89.00 190 PRO A CA 1
ATOM 1504 C C . PRO A 1 190 ? 21.957 3.221 5.858 1.00 89.00 190 PRO A C 1
ATOM 1506 O O . PRO A 1 190 ? 21.010 3.975 6.083 1.00 89.00 190 PRO A O 1
ATOM 1509 N N . VAL A 1 191 ? 22.002 1.977 6.332 1.00 91.06 191 VAL A N 1
ATOM 1510 C CA . VAL A 1 191 ? 20.918 1.399 7.127 1.00 91.06 191 VAL A CA 1
ATOM 1511 C C . VAL A 1 191 ? 21.125 1.746 8.596 1.00 91.06 191 VAL A C 1
ATOM 1513 O O . VAL A 1 191 ? 22.047 1.243 9.230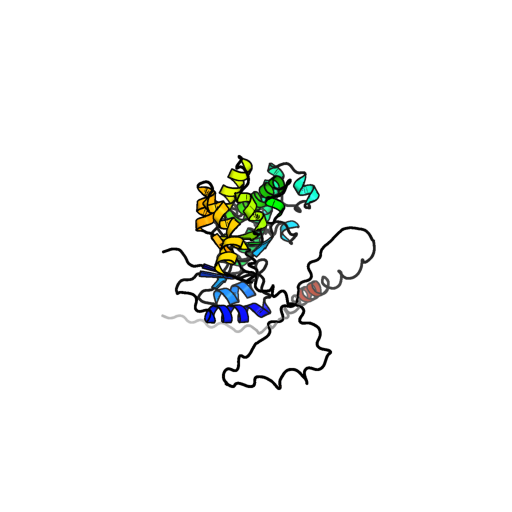 1.00 91.06 191 VAL A O 1
ATOM 1516 N N . ASP A 1 192 ? 20.230 2.567 9.140 1.00 93.94 192 ASP A N 1
ATOM 1517 C CA . ASP A 1 192 ? 20.110 2.822 10.574 1.00 93.94 192 ASP A CA 1
ATOM 1518 C C . ASP A 1 192 ? 18.919 2.050 11.182 1.00 93.94 192 ASP A C 1
ATOM 1520 O O . ASP A 1 192 ? 18.276 1.215 10.530 1.00 93.94 192 ASP A O 1
ATOM 1524 N N . ARG A 1 193 ? 18.609 2.307 12.460 1.00 95.06 193 ARG A N 1
ATOM 1525 C CA . ARG A 1 193 ? 17.483 1.661 13.156 1.00 95.06 193 ARG A CA 1
ATOM 1526 C C . ARG A 1 193 ? 16.123 2.020 12.547 1.00 95.06 193 ARG A C 1
ATOM 1528 O O . ARG A 1 193 ? 15.250 1.154 12.478 1.00 95.06 193 ARG A O 1
ATOM 1535 N N . GLU A 1 194 ? 15.930 3.266 12.114 1.00 95.88 194 GLU A N 1
ATOM 1536 C CA . GLU A 1 194 ? 14.666 3.716 11.519 1.00 95.88 194 GLU A CA 1
ATOM 1537 C C . GLU A 1 194 ? 14.443 3.035 10.174 1.00 95.88 194 GLU A C 1
ATOM 1539 O O . GLU A 1 194 ? 13.414 2.389 9.965 1.00 95.88 194 GLU A O 1
ATOM 1544 N N . LEU A 1 195 ? 15.447 3.091 9.305 1.00 95.38 195 LEU A N 1
ATOM 1545 C CA . LEU A 1 195 ? 15.390 2.505 7.982 1.00 95.38 195 LEU A CA 1
ATOM 1546 C C . LEU A 1 195 ? 15.297 0.974 8.047 1.00 95.38 195 LEU A C 1
ATOM 1548 O O . LEU A 1 195 ? 14.580 0.365 7.254 1.00 95.38 195 LEU A O 1
ATOM 1552 N N . THR A 1 196 ? 15.931 0.335 9.036 1.00 96.31 196 THR A N 1
ATOM 1553 C CA . THR A 1 196 ? 15.723 -1.096 9.324 1.00 96.31 196 THR A CA 1
ATOM 1554 C C . THR A 1 196 ? 14.256 -1.398 9.628 1.00 96.31 196 THR A C 1
ATOM 1556 O O . THR A 1 196 ? 13.698 -2.357 9.088 1.00 96.31 196 THR A O 1
ATOM 1559 N N . ALA A 1 197 ? 13.614 -0.592 10.478 1.00 97.44 197 ALA A N 1
ATOM 1560 C CA . ALA A 1 197 ? 12.210 -0.781 10.825 1.00 97.44 197 ALA A CA 1
ATOM 1561 C C . ALA A 1 197 ? 11.285 -0.536 9.624 1.00 97.44 197 ALA A C 1
ATOM 1563 O O . ALA A 1 197 ? 10.322 -1.281 9.438 1.00 97.44 197 ALA A O 1
ATOM 1564 N N . PHE A 1 198 ? 11.593 0.459 8.788 1.00 97.88 198 PHE A N 1
ATOM 1565 C CA . PHE A 1 198 ? 10.884 0.695 7.533 1.00 97.88 198 PHE A CA 1
ATOM 1566 C C . PHE A 1 198 ? 10.975 -0.521 6.600 1.00 97.88 198 PHE A C 1
ATOM 1568 O O . PHE A 1 198 ? 9.945 -1.040 6.172 1.00 97.88 198 PHE A O 1
ATOM 1575 N N . TRP A 1 199 ? 12.184 -1.036 6.342 1.00 97.56 199 TRP A N 1
ATOM 1576 C CA . TRP A 1 199 ? 12.376 -2.188 5.457 1.00 97.56 199 TRP A CA 1
ATOM 1577 C C . TRP A 1 199 ? 11.670 -3.446 5.956 1.00 97.56 199 TRP A C 1
ATOM 1579 O O . TRP A 1 199 ? 11.060 -4.148 5.155 1.00 97.56 199 TRP A O 1
ATOM 1589 N N . ARG A 1 200 ? 11.718 -3.725 7.264 1.00 98.00 200 ARG A N 1
ATOM 1590 C CA . ARG A 1 200 ? 11.009 -4.870 7.860 1.00 98.00 200 ARG A CA 1
ATOM 1591 C C . ARG A 1 200 ? 9.495 -4.737 7.719 1.00 98.00 200 ARG A C 1
ATOM 1593 O O . ARG A 1 200 ? 8.830 -5.713 7.393 1.00 98.00 200 ARG A O 1
ATOM 1600 N N . GLN A 1 201 ? 8.947 -3.541 7.931 1.00 98.50 201 GLN A N 1
ATOM 1601 C CA . GLN A 1 201 ? 7.513 -3.327 7.753 1.00 98.50 201 GLN A CA 1
ATOM 1602 C C . GLN A 1 201 ? 7.099 -3.450 6.282 1.00 98.50 201 GLN A C 1
ATOM 1604 O O . GLN A 1 201 ? 6.053 -4.027 6.000 1.00 98.50 201 GLN A O 1
ATOM 1609 N N . LEU A 1 202 ? 7.916 -2.951 5.349 1.00 98.00 202 LEU A N 1
ATOM 1610 C CA . LEU A 1 202 ? 7.669 -3.106 3.916 1.00 98.00 202 LEU A CA 1
ATOM 1611 C C . LEU A 1 202 ? 7.717 -4.580 3.490 1.00 98.00 202 LEU A C 1
ATOM 1613 O O . LEU A 1 202 ? 6.813 -5.053 2.817 1.00 98.00 202 LEU A O 1
ATOM 1617 N N . GLU A 1 203 ? 8.735 -5.322 3.928 1.00 97.56 203 GLU A N 1
ATOM 1618 C CA . GLU A 1 203 ? 8.866 -6.772 3.720 1.00 97.56 203 GLU A CA 1
ATOM 1619 C C . GLU A 1 203 ? 7.616 -7.519 4.201 1.00 97.56 203 GLU A C 1
ATOM 1621 O O . GLU A 1 203 ? 7.067 -8.336 3.455 1.00 97.56 203 GLU A O 1
ATOM 1626 N N . ARG A 1 204 ? 7.120 -7.185 5.397 1.00 97.81 204 ARG A N 1
ATOM 1627 C CA . ARG A 1 204 ? 5.935 -7.821 5.971 1.00 97.81 204 ARG A CA 1
ATOM 1628 C C . ARG A 1 204 ? 4.655 -7.475 5.213 1.00 97.81 204 ARG A C 1
ATOM 1630 O O . ARG A 1 204 ? 3.849 -8.367 4.967 1.00 97.81 204 ARG A O 1
ATOM 1637 N N . ALA A 1 205 ? 4.491 -6.209 4.834 1.00 97.88 205 ALA A N 1
ATOM 1638 C CA . ALA A 1 205 ? 3.304 -5.706 4.147 1.00 97.88 205 ALA A CA 1
ATOM 1639 C C . ALA A 1 205 ? 3.208 -6.179 2.687 1.00 97.88 205 ALA A C 1
ATOM 1641 O O . ALA A 1 205 ? 2.109 -6.325 2.156 1.00 97.88 205 ALA A O 1
ATOM 1642 N N . CYS A 1 206 ? 4.344 -6.414 2.027 1.00 94.50 206 CYS A N 1
ATOM 1643 C CA . CYS A 1 206 ? 4.389 -6.714 0.601 1.00 94.50 206 CYS A CA 1
ATOM 1644 C C . CYS A 1 206 ? 4.118 -8.188 0.286 1.00 94.50 206 CYS A C 1
ATOM 1646 O O . CYS A 1 206 ? 4.888 -9.083 0.638 1.00 94.50 206 CYS A O 1
ATOM 1648 N N . PHE A 1 207 ? 3.104 -8.441 -0.531 1.00 93.31 207 PHE A N 1
ATOM 1649 C CA . PHE A 1 207 ? 3.044 -9.639 -1.362 1.00 93.31 207 PHE A CA 1
ATOM 1650 C C . PHE A 1 207 ? 4.085 -9.546 -2.491 1.00 93.31 207 PHE A C 1
ATOM 1652 O O . PHE A 1 207 ? 4.850 -10.488 -2.736 1.00 93.31 207 PHE A O 1
ATOM 1659 N N . ARG A 1 208 ? 4.158 -8.373 -3.130 1.00 94.69 208 ARG A N 1
ATOM 1660 C CA . ARG A 1 208 ? 5.125 -7.993 -4.167 1.00 94.69 208 ARG A CA 1
ATOM 1661 C C . ARG A 1 208 ? 5.402 -6.492 -4.094 1.00 94.69 208 ARG A C 1
ATOM 1663 O O . ARG A 1 208 ? 4.526 -5.716 -3.712 1.00 94.69 208 ARG A O 1
ATOM 1670 N N . ILE A 1 209 ? 6.616 -6.102 -4.472 1.00 94.94 209 ILE A N 1
ATOM 1671 C CA . ILE A 1 209 ? 6.977 -4.699 -4.692 1.00 94.94 209 ILE A CA 1
ATOM 1672 C C . ILE A 1 209 ? 7.026 -4.447 -6.196 1.00 94.94 209 ILE A C 1
ATOM 1674 O O . ILE A 1 209 ? 7.611 -5.235 -6.938 1.00 94.94 209 ILE A O 1
ATOM 1678 N N . VAL A 1 210 ? 6.390 -3.371 -6.637 1.00 93.94 210 VAL A N 1
ATOM 1679 C CA . VAL A 1 210 ? 6.311 -2.984 -8.042 1.00 93.94 210 VAL A CA 1
ATOM 1680 C C . VAL A 1 210 ? 7.195 -1.773 -8.237 1.00 93.94 210 VAL A C 1
ATOM 1682 O O . VAL A 1 210 ? 6.905 -0.711 -7.693 1.00 93.94 210 VAL A O 1
ATOM 1685 N N . GLY A 1 211 ? 8.302 -1.924 -8.956 1.00 91.88 211 GLY A N 1
ATOM 1686 C CA . GLY A 1 211 ? 9.119 -0.769 -9.303 1.00 91.88 211 GLY A CA 1
ATOM 1687 C C . GLY A 1 211 ? 8.593 -0.132 -10.572 1.00 91.88 211 GLY A C 1
ATOM 1688 O O . GLY A 1 211 ? 8.543 -0.792 -11.606 1.00 91.88 211 GLY A O 1
ATOM 1689 N N . GLU A 1 212 ? 8.203 1.137 -10.500 1.00 81.94 212 GLU A N 1
ATOM 1690 C CA . GLU A 1 212 ? 7.823 1.879 -11.694 1.00 81.94 212 GLU A CA 1
ATOM 1691 C C . GLU A 1 212 ? 9.057 2.141 -12.558 1.00 81.94 212 GLU A C 1
ATOM 1693 O O . GLU A 1 212 ? 9.880 3.029 -12.288 1.00 81.94 212 GLU A O 1
ATOM 1698 N N . GLU A 1 213 ? 9.178 1.341 -13.609 1.00 77.50 213 GLU A N 1
ATOM 1699 C CA . GLU A 1 213 ? 10.228 1.431 -14.600 1.00 77.50 213 GLU A CA 1
ATOM 1700 C C . GLU A 1 213 ? 9.656 2.080 -15.861 1.00 77.50 213 GLU A C 1
ATOM 1702 O O . GLU A 1 213 ? 8.705 1.597 -16.473 1.00 77.50 213 GLU A O 1
ATOM 1707 N N . TYR A 1 214 ? 10.259 3.195 -16.273 1.00 71.75 214 TYR A N 1
ATOM 1708 C CA . TYR A 1 214 ? 9.893 3.921 -17.488 1.00 71.75 214 TYR A CA 1
ATOM 1709 C C . TYR A 1 214 ? 11.030 3.841 -18.506 1.00 71.75 214 TYR A C 1
ATOM 1711 O O . TYR A 1 214 ? 11.597 4.884 -18.843 1.00 71.75 214 TYR A O 1
ATOM 1719 N N . PRO A 1 215 ? 11.425 2.641 -18.973 1.00 66.88 215 PRO A N 1
ATOM 1720 C CA . PRO A 1 215 ? 12.480 2.544 -19.957 1.00 66.88 215 PRO A CA 1
ATOM 1721 C C . PRO A 1 215 ? 12.119 3.368 -21.186 1.00 66.88 215 PRO A C 1
ATOM 1723 O O . PRO A 1 215 ? 11.109 3.132 -21.847 1.00 66.88 215 PRO A O 1
ATOM 1726 N N . ASP A 1 216 ? 12.967 4.347 -21.500 1.00 67.06 216 ASP A N 1
ATOM 1727 C CA . ASP A 1 216 ? 13.007 4.898 -22.842 1.00 67.06 216 ASP A CA 1
ATOM 1728 C C . ASP A 1 216 ? 13.418 3.715 -23.734 1.00 67.06 216 ASP A C 1
ATOM 1730 O O . ASP A 1 216 ? 14.581 3.314 -23.735 1.00 67.06 216 ASP A O 1
ATOM 1734 N N . PHE A 1 217 ? 12.453 3.086 -24.415 1.00 66.38 217 PHE A N 1
ATOM 1735 C CA . PHE A 1 217 ? 12.676 1.965 -25.339 1.00 66.38 217 PHE A CA 1
ATOM 1736 C C . PHE A 1 217 ? 13.372 2.453 -26.622 1.00 66.38 217 PHE A C 1
ATOM 1738 O O . PHE A 1 217 ? 12.863 2.320 -27.732 1.00 66.38 217 PHE A O 1
ATOM 1745 N N . VAL A 1 218 ? 14.525 3.098 -26.460 1.00 73.12 218 VAL A N 1
ATOM 1746 C CA . VAL A 1 218 ? 15.348 3.682 -27.512 1.00 73.12 218 VAL A CA 1
ATOM 1747 C C . VAL A 1 218 ? 16.734 3.053 -27.420 1.00 73.12 218 VAL A C 1
ATOM 1749 O O . VAL A 1 218 ? 17.378 3.105 -26.374 1.00 73.12 218 VAL A O 1
ATOM 1752 N N . GLY A 1 219 ? 17.211 2.491 -28.530 1.00 81.12 219 GLY A N 1
ATOM 1753 C CA . GLY A 1 219 ? 18.482 1.765 -28.575 1.00 81.12 219 GLY A CA 1
ATOM 1754 C C . GLY A 1 219 ? 18.344 0.324 -28.081 1.00 81.12 219 GLY A C 1
ATOM 1755 O O . GLY A 1 219 ? 17.300 -0.292 -28.274 1.00 81.12 219 GLY A O 1
ATOM 1756 N N . ASP A 1 220 ? 19.406 -0.216 -27.477 1.00 85.31 220 ASP A N 1
ATOM 1757 C CA . ASP A 1 220 ? 19.453 -1.600 -26.982 1.00 85.31 220 ASP A CA 1
ATOM 1758 C C . ASP A 1 220 ? 18.444 -1.825 -25.830 1.00 85.31 220 ASP A C 1
ATOM 1760 O O . ASP A 1 220 ? 18.647 -1.291 -24.728 1.00 85.31 220 ASP A O 1
ATOM 1764 N N . PRO A 1 221 ? 17.392 -2.648 -26.032 1.00 80.94 221 PRO A N 1
ATOM 1765 C CA . PRO A 1 221 ? 16.396 -2.940 -25.004 1.00 80.94 221 PRO A CA 1
ATOM 1766 C C . PRO A 1 221 ? 16.986 -3.610 -23.762 1.00 80.94 221 PRO A C 1
ATOM 1768 O O . PRO A 1 221 ? 16.537 -3.337 -22.650 1.00 80.94 221 PRO A O 1
ATOM 1771 N N . ALA A 1 222 ? 18.015 -4.450 -23.916 1.00 83.81 222 ALA A N 1
ATOM 1772 C CA . ALA A 1 222 ? 18.655 -5.112 -22.786 1.00 83.81 222 ALA A CA 1
ATOM 1773 C C . ALA A 1 222 ? 19.421 -4.098 -21.929 1.00 83.81 222 ALA A C 1
ATOM 1775 O O . ALA A 1 222 ? 19.373 -4.147 -20.698 1.00 83.81 222 ALA A O 1
ATOM 1776 N N . ARG A 1 223 ? 20.096 -3.131 -22.562 1.00 85.31 223 ARG A N 1
ATOM 1777 C CA . ARG A 1 223 ? 20.723 -2.010 -21.853 1.00 85.31 223 ARG A CA 1
ATOM 1778 C C . ARG A 1 223 ? 19.683 -1.139 -21.155 1.00 85.31 223 ARG A C 1
ATOM 1780 O O . ARG A 1 223 ? 19.897 -0.815 -19.991 1.00 85.31 223 ARG A O 1
ATOM 1787 N N . ALA A 1 224 ? 18.571 -0.809 -21.812 1.00 83.00 224 ALA A N 1
ATOM 1788 C CA . ALA A 1 224 ? 17.487 -0.050 -21.191 1.00 83.00 224 ALA A CA 1
ATOM 1789 C C . ALA A 1 224 ? 16.928 -0.789 -19.962 1.00 83.00 224 ALA A C 1
ATOM 1791 O O . ALA A 1 224 ? 16.942 -0.240 -18.863 1.00 83.00 224 ALA A O 1
ATOM 1792 N N . ALA A 1 225 ? 16.556 -2.063 -20.099 1.00 82.25 225 ALA A N 1
ATOM 1793 C CA . ALA A 1 225 ? 16.078 -2.882 -18.985 1.00 82.25 225 ALA A CA 1
ATOM 1794 C C . ALA A 1 225 ? 17.093 -2.938 -17.831 1.00 82.25 225 ALA A C 1
ATOM 1796 O O . ALA A 1 225 ? 16.735 -2.750 -16.668 1.00 82.25 225 ALA A O 1
ATOM 1797 N N . ARG A 1 226 ? 18.391 -3.103 -18.130 1.00 84.56 226 ARG A N 1
ATOM 1798 C CA . ARG A 1 226 ? 19.453 -3.027 -17.114 1.00 84.56 226 ARG A CA 1
ATOM 1799 C C . ARG A 1 226 ? 19.494 -1.656 -16.441 1.00 84.56 226 ARG A C 1
ATOM 1801 O O . ARG A 1 226 ? 19.571 -1.587 -15.220 1.00 84.56 226 ARG A O 1
ATOM 1808 N N . THR A 1 227 ? 19.434 -0.554 -17.178 1.00 84.50 227 THR A N 1
ATOM 1809 C CA . THR A 1 227 ? 19.452 0.790 -16.581 1.00 84.50 227 THR A CA 1
ATOM 1810 C C . THR A 1 227 ? 18.258 1.036 -15.658 1.00 84.50 227 THR A C 1
ATOM 1812 O O . THR A 1 227 ? 18.423 1.681 -14.625 1.00 84.50 227 THR A O 1
ATOM 1815 N N . TRP A 1 228 ? 17.079 0.526 -16.011 1.00 84.44 228 TRP A N 1
ATOM 1816 C CA . TRP A 1 228 ? 15.838 0.803 -15.288 1.00 84.44 228 TRP A CA 1
ATOM 1817 C C . TRP A 1 228 ? 15.569 -0.135 -14.103 1.00 84.44 228 TRP A C 1
ATOM 1819 O O . TRP A 1 228 ? 14.949 0.299 -13.138 1.00 84.44 228 TRP A O 1
ATOM 1829 N N . SER A 1 229 ? 16.176 -1.323 -14.086 1.00 86.81 229 SER A N 1
ATOM 1830 C CA . SER A 1 229 ? 16.173 -2.258 -12.944 1.00 86.81 229 SER A CA 1
ATOM 1831 C C . SER A 1 229 ? 17.251 -1.964 -11.880 1.00 86.81 229 SER A C 1
ATOM 1833 O O . SER A 1 229 ? 17.619 -2.830 -11.081 1.00 86.81 229 SER A O 1
ATOM 1835 N N . ASP A 1 230 ? 17.808 -0.747 -11.845 1.00 87.56 230 ASP A N 1
ATOM 1836 C CA . ASP A 1 230 ? 18.835 -0.356 -10.868 1.00 87.56 230 ASP A CA 1
ATOM 1837 C C . ASP A 1 230 ? 18.336 -0.426 -9.416 1.00 87.56 230 ASP A C 1
ATOM 1839 O O . ASP A 1 230 ? 19.057 -0.911 -8.543 1.00 87.56 230 ASP A O 1
ATOM 1843 N N . GLY A 1 231 ? 17.083 -0.038 -9.171 1.00 88.50 231 GLY A N 1
ATOM 1844 C CA . GLY A 1 231 ? 16.434 -0.159 -7.865 1.00 88.50 231 GLY A CA 1
ATOM 1845 C C . GLY A 1 231 ? 16.324 -1.606 -7.371 1.00 88.50 231 GLY A C 1
ATOM 1846 O O . GLY A 1 231 ? 16.664 -1.895 -6.222 1.00 88.50 231 GLY A O 1
ATOM 1847 N N . GLN A 1 232 ? 15.921 -2.535 -8.244 1.00 91.81 232 GLN A N 1
ATOM 1848 C CA . GLN A 1 232 ? 15.878 -3.966 -7.922 1.00 91.81 232 GLN A CA 1
ATOM 1849 C C . GLN A 1 232 ? 17.272 -4.497 -7.567 1.00 91.81 232 GLN A C 1
ATOM 1851 O O . GLN A 1 232 ? 17.435 -5.194 -6.564 1.00 91.81 232 GLN A O 1
ATOM 1856 N N . ARG A 1 233 ? 18.299 -4.150 -8.351 1.00 91.81 233 ARG A N 1
ATOM 1857 C CA . ARG A 1 233 ? 19.674 -4.587 -8.068 1.00 91.81 233 ARG A CA 1
ATOM 1858 C C . ARG A 1 233 ? 20.214 -4.009 -6.765 1.00 91.81 233 ARG A C 1
ATOM 1860 O O . ARG A 1 233 ? 20.856 -4.739 -6.018 1.00 91.81 233 ARG A O 1
ATOM 1867 N N . ALA A 1 234 ? 19.909 -2.750 -6.454 1.00 91.75 234 ALA A N 1
ATOM 1868 C CA . ALA A 1 234 ? 20.287 -2.138 -5.181 1.00 91.75 234 ALA A CA 1
ATOM 1869 C C . ALA A 1 234 ? 19.620 -2.833 -3.977 1.00 91.75 234 ALA A C 1
ATOM 1871 O O . ALA A 1 234 ? 20.225 -2.964 -2.912 1.00 91.75 234 ALA A O 1
ATOM 1872 N N . LEU A 1 235 ? 18.385 -3.327 -4.134 1.00 94.12 235 LEU A N 1
ATOM 1873 C CA . LEU A 1 235 ? 17.759 -4.195 -3.133 1.00 94.12 235 LEU A CA 1
ATOM 1874 C C . LEU A 1 235 ? 18.489 -5.546 -3.031 1.00 94.12 235 LEU A C 1
ATOM 1876 O O . LEU A 1 235 ? 18.772 -6.013 -1.926 1.00 94.12 235 LEU A O 1
ATOM 1880 N N . ALA A 1 236 ? 18.829 -6.158 -4.168 1.00 94.81 236 ALA A N 1
ATOM 1881 C CA . ALA A 1 236 ? 19.491 -7.462 -4.230 1.00 94.81 236 ALA A CA 1
ATOM 1882 C C . ALA A 1 236 ? 20.915 -7.457 -3.642 1.00 94.81 236 ALA A C 1
ATOM 1884 O O . ALA A 1 236 ? 21.341 -8.458 -3.070 1.00 94.81 236 ALA A O 1
ATOM 1885 N N . SER A 1 237 ? 21.632 -6.333 -3.712 1.00 93.25 237 SER A N 1
ATOM 1886 C CA . SER A 1 237 ? 22.946 -6.163 -3.075 1.00 93.25 237 SER A CA 1
ATOM 1887 C C . SER A 1 237 ? 22.863 -5.827 -1.580 1.00 93.25 237 SER A C 1
ATOM 1889 O O . SER A 1 237 ? 23.883 -5.627 -0.925 1.00 93.25 237 SER A O 1
ATOM 1891 N N . GLY A 1 238 ? 21.655 -5.699 -1.029 1.00 91.94 238 GLY A N 1
ATOM 1892 C CA . GLY A 1 238 ? 21.436 -5.333 0.361 1.00 91.94 238 GLY A CA 1
ATOM 1893 C C . GLY A 1 238 ? 21.535 -6.498 1.351 1.00 91.94 238 GLY A C 1
ATOM 1894 O O . GLY A 1 238 ? 21.882 -7.635 1.029 1.00 91.94 238 GLY A O 1
ATOM 1895 N N . GLY A 1 239 ? 21.172 -6.202 2.602 1.00 92.94 239 GLY A N 1
ATOM 1896 C CA . GLY A 1 239 ? 20.998 -7.210 3.652 1.00 92.94 239 GLY A CA 1
ATOM 1897 C C . GLY A 1 239 ? 19.773 -8.116 3.426 1.00 92.94 239 GLY A C 1
ATOM 1898 O O . GLY A 1 239 ? 18.995 -7.880 2.498 1.00 92.94 239 GLY A O 1
ATOM 1899 N N . PRO A 1 240 ? 19.543 -9.116 4.299 1.00 94.94 240 PRO A N 1
ATOM 1900 C CA . PRO A 1 240 ? 18.539 -10.169 4.093 1.00 94.94 240 PRO A CA 1
ATOM 1901 C C . PRO A 1 240 ? 17.130 -9.663 3.741 1.00 94.94 240 PRO A C 1
ATOM 1903 O O . PRO A 1 240 ? 16.516 -10.153 2.798 1.00 94.94 240 PRO A O 1
ATOM 1906 N N . VAL A 1 241 ? 16.649 -8.624 4.433 1.00 95.94 241 VAL A N 1
ATOM 1907 C CA . VAL A 1 241 ? 15.321 -8.024 4.200 1.00 95.94 241 VAL A CA 1
ATOM 1908 C C . VAL A 1 241 ? 15.204 -7.413 2.796 1.00 95.94 241 VAL A C 1
ATOM 1910 O O . VAL A 1 241 ? 14.209 -7.623 2.105 1.00 95.94 241 VAL A O 1
ATOM 1913 N N . ARG A 1 242 ? 16.235 -6.690 2.338 1.00 95.50 242 ARG A N 1
ATOM 1914 C CA . ARG A 1 242 ? 16.254 -6.082 0.997 1.00 95.50 242 ARG A CA 1
ATOM 1915 C C . ARG A 1 242 ? 16.345 -7.152 -0.095 1.00 95.50 242 ARG A C 1
ATOM 1917 O O . ARG A 1 242 ? 15.626 -7.055 -1.084 1.00 95.50 242 ARG A O 1
ATOM 1924 N N . ARG A 1 243 ? 17.117 -8.223 0.122 1.00 95.81 243 ARG A N 1
ATOM 1925 C CA . ARG A 1 243 ? 17.164 -9.375 -0.799 1.00 95.81 243 ARG A CA 1
ATOM 1926 C C . ARG A 1 243 ? 15.819 -10.094 -0.909 1.00 95.81 243 ARG A C 1
ATOM 1928 O O . ARG A 1 243 ? 15.400 -10.428 -2.013 1.00 95.81 243 ARG A O 1
ATOM 1935 N N . ALA A 1 244 ? 15.104 -10.261 0.203 1.00 95.69 244 ALA A N 1
ATOM 1936 C CA . ALA A 1 244 ? 13.757 -10.835 0.203 1.00 95.69 244 ALA A CA 1
ATOM 1937 C C . ALA A 1 244 ? 12.734 -9.960 -0.547 1.00 95.69 244 ALA A C 1
ATOM 1939 O O . ALA A 1 244 ? 11.787 -10.474 -1.145 1.00 95.69 244 ALA A O 1
ATOM 1940 N N . LEU A 1 245 ? 12.900 -8.634 -0.524 1.00 95.69 245 LEU A N 1
ATOM 1941 C CA . LEU A 1 245 ? 12.112 -7.717 -1.353 1.00 95.69 245 LEU A CA 1
ATOM 1942 C C . LEU A 1 245 ? 12.505 -7.813 -2.833 1.00 95.69 245 LEU A C 1
ATOM 1944 O O . LEU A 1 245 ? 11.620 -7.894 -3.678 1.00 95.69 245 LEU A O 1
ATOM 1948 N N . ALA A 1 246 ? 13.802 -7.886 -3.149 1.00 94.88 246 ALA A N 1
ATOM 1949 C CA . ALA A 1 246 ? 14.287 -8.061 -4.520 1.00 94.88 246 ALA A CA 1
ATOM 1950 C C . ALA A 1 246 ? 13.761 -9.353 -5.170 1.00 94.88 246 ALA A C 1
ATOM 1952 O O . ALA A 1 246 ? 13.373 -9.338 -6.334 1.00 94.88 246 ALA A O 1
ATOM 1953 N N . GLY A 1 247 ? 13.669 -10.451 -4.409 1.00 93.88 247 GLY A N 1
ATOM 1954 C CA . GLY A 1 247 ? 13.075 -11.713 -4.872 1.00 93.88 247 GLY A CA 1
ATOM 1955 C C . GLY A 1 247 ? 11.556 -11.660 -5.105 1.00 93.88 247 GLY A C 1
ATOM 1956 O O . GLY A 1 247 ? 10.996 -12.568 -5.712 1.00 93.88 247 GLY A O 1
ATOM 1957 N N . ARG A 1 248 ? 10.882 -10.601 -4.638 1.00 93.44 248 ARG A N 1
ATOM 1958 C CA . ARG A 1 248 ? 9.446 -10.324 -4.835 1.00 93.44 248 ARG A CA 1
ATOM 1959 C C . ARG A 1 248 ? 9.200 -9.100 -5.719 1.00 93.44 248 ARG A C 1
ATOM 1961 O O . ARG A 1 248 ? 8.080 -8.588 -5.756 1.00 93.44 248 ARG A O 1
ATOM 1968 N N . TYR A 1 249 ? 10.240 -8.605 -6.375 1.00 93.12 249 TYR A N 1
ATOM 1969 C CA . TYR A 1 249 ? 10.148 -7.458 -7.255 1.00 93.12 249 TYR A CA 1
ATOM 1970 C C . TYR A 1 249 ? 9.464 -7.838 -8.565 1.00 93.12 249 TYR A C 1
ATOM 1972 O O . TYR A 1 249 ? 9.766 -8.881 -9.146 1.00 93.12 249 TYR A O 1
ATOM 1980 N N . ILE A 1 250 ? 8.583 -6.968 -9.044 1.00 91.44 250 ILE A N 1
ATOM 1981 C CA . ILE A 1 250 ? 8.084 -7.000 -10.414 1.00 91.44 250 ILE A CA 1
ATOM 1982 C C . ILE A 1 250 ? 8.320 -5.641 -11.077 1.00 91.44 250 ILE A C 1
ATOM 1984 O O . ILE A 1 250 ? 8.236 -4.596 -10.426 1.00 91.44 250 ILE A O 1
ATOM 1988 N N . ALA A 1 251 ? 8.620 -5.658 -12.373 1.00 89.00 251 ALA A N 1
ATOM 1989 C CA . ALA A 1 251 ? 8.722 -4.437 -13.159 1.00 89.00 251 ALA A CA 1
ATOM 1990 C C . ALA A 1 251 ? 7.308 -3.913 -13.444 1.00 89.00 251 ALA A C 1
ATOM 1992 O O . ALA A 1 251 ? 6.507 -4.584 -14.096 1.00 89.00 251 ALA A O 1
ATOM 1993 N N . GLY A 1 252 ? 6.998 -2.729 -12.925 1.00 86.94 252 GLY A N 1
ATOM 1994 C CA . GLY A 1 252 ? 5.792 -1.986 -13.255 1.00 86.94 252 GLY A CA 1
ATOM 1995 C C . GLY A 1 252 ? 6.035 -1.130 -14.485 1.00 86.94 252 GLY A C 1
ATOM 1996 O O . GLY A 1 252 ? 7.036 -0.420 -14.562 1.00 86.94 252 GLY A O 1
ATOM 1997 N N . MET A 1 253 ? 5.107 -1.180 -15.433 1.00 77.75 253 MET A N 1
ATOM 1998 C CA . MET A 1 253 ? 5.118 -0.330 -16.616 1.00 77.75 253 MET A CA 1
ATOM 1999 C C . MET A 1 253 ? 3.824 0.469 -16.660 1.00 77.75 253 MET A C 1
ATOM 2001 O O . MET A 1 253 ? 2.746 -0.112 -16.565 1.00 77.75 253 MET A O 1
ATOM 2005 N N . THR A 1 254 ? 3.926 1.776 -16.878 1.00 64.81 254 THR A N 1
ATOM 2006 C CA . THR A 1 254 ? 2.763 2.633 -17.138 1.00 64.81 254 THR A CA 1
ATOM 2007 C C . THR A 1 254 ? 2.661 2.859 -18.648 1.00 64.81 254 THR A C 1
ATOM 2009 O O . THR A 1 254 ? 3.488 3.586 -19.216 1.00 64.81 254 THR A O 1
ATOM 2012 N N . PRO A 1 255 ? 1.690 2.244 -19.348 1.00 53.25 255 PRO A N 1
ATOM 2013 C CA . PRO A 1 255 ? 1.502 2.470 -20.774 1.00 53.25 255 PRO A CA 1
ATOM 2014 C C . PRO A 1 255 ? 1.056 3.919 -20.986 1.00 53.25 255 PRO A C 1
ATOM 2016 O O . PRO A 1 255 ? 0.010 4.322 -20.487 1.00 53.25 255 PRO A O 1
ATOM 2019 N N . GLY A 1 256 ? 1.835 4.727 -21.712 1.00 46.59 256 GLY A N 1
ATOM 2020 C CA . GLY A 1 256 ? 1.395 6.094 -22.022 1.00 46.59 256 GLY A CA 1
ATOM 2021 C C . GLY A 1 256 ? 2.461 7.127 -22.356 1.00 46.59 256 GLY A C 1
ATOM 2022 O O . GLY A 1 256 ? 2.105 8.221 -22.783 1.00 46.59 256 GLY A O 1
ATOM 2023 N N . ARG A 1 257 ? 3.758 6.825 -22.242 1.00 38.16 257 ARG A N 1
ATOM 2024 C CA . ARG A 1 257 ? 4.800 7.760 -22.693 1.00 38.16 257 ARG A CA 1
ATOM 2025 C C . ARG A 1 257 ? 5.370 7.381 -24.055 1.00 38.16 257 ARG A C 1
ATOM 2027 O O . ARG A 1 257 ? 6.575 7.232 -24.214 1.00 38.16 257 ARG A O 1
ATOM 2034 N N . GLU A 1 258 ? 4.521 7.351 -25.082 1.00 37.16 258 GLU A N 1
ATOM 2035 C CA . GLU A 1 258 ? 5.022 7.833 -26.369 1.00 37.16 258 GLU A CA 1
ATOM 2036 C C . GLU A 1 258 ? 5.338 9.315 -26.148 1.00 37.16 258 GLU A C 1
ATOM 2038 O O . GLU A 1 258 ? 4.454 10.173 -26.191 1.00 37.16 258 GLU A O 1
ATOM 2043 N N . ARG A 1 259 ? 6.612 9.656 -25.912 1.00 35.72 259 ARG A N 1
ATOM 2044 C CA . ARG A 1 259 ? 7.070 10.970 -26.354 1.00 35.72 259 ARG A CA 1
ATOM 2045 C C . ARG A 1 259 ? 6.838 10.944 -27.855 1.00 35.72 259 ARG A C 1
ATOM 2047 O O . ARG A 1 259 ? 7.676 10.421 -28.586 1.00 35.72 259 ARG A O 1
ATOM 2054 N N . ARG A 1 260 ? 5.690 11.446 -28.322 1.00 33.62 260 ARG A N 1
ATOM 2055 C CA . ARG A 1 260 ? 5.544 11.814 -29.724 1.00 33.62 260 ARG A CA 1
ATOM 2056 C C . ARG A 1 260 ? 6.774 12.659 -30.018 1.00 33.62 260 ARG A C 1
ATOM 2058 O O . ARG A 1 260 ? 6.876 13.787 -29.539 1.00 33.62 260 ARG A O 1
ATOM 2065 N N . ARG A 1 261 ? 7.728 12.111 -30.778 1.00 36.19 261 ARG A N 1
ATOM 2066 C CA . ARG A 1 261 ? 8.588 12.963 -31.587 1.00 36.19 261 ARG A CA 1
ATOM 2067 C C . ARG A 1 261 ? 7.600 13.866 -32.300 1.00 36.19 261 ARG A C 1
ATOM 2069 O O . ARG A 1 261 ? 6.698 13.367 -32.976 1.00 36.19 261 ARG A O 1
ATOM 2076 N N . VAL A 1 262 ? 7.706 15.166 -32.061 1.00 33.38 262 VAL A N 1
ATOM 2077 C CA . VAL A 1 262 ? 7.072 16.146 -32.926 1.00 33.38 262 VAL A CA 1
ATOM 2078 C C . VAL A 1 262 ? 7.652 15.842 -34.301 1.00 33.38 262 VAL A C 1
ATOM 2080 O O . VAL A 1 262 ? 8.794 16.181 -34.593 1.00 33.38 262 VAL A O 1
ATOM 2083 N N . LEU A 1 263 ? 6.915 15.070 -35.099 1.00 33.72 263 LEU A N 1
ATOM 2084 C CA . LEU A 1 263 ? 7.155 15.020 -36.526 1.00 33.72 263 LEU A CA 1
ATOM 2085 C C . LEU A 1 263 ? 7.026 16.475 -36.984 1.00 33.72 263 LEU A C 1
ATOM 2087 O O . LEU A 1 263 ? 6.060 17.132 -36.572 1.00 33.72 263 LEU A O 1
ATOM 2091 N N . PRO A 1 264 ? 7.994 17.005 -37.750 1.00 31.27 264 PRO A N 1
ATOM 2092 C CA . PRO A 1 264 ? 7.901 18.366 -38.247 1.00 31.27 264 PRO A CA 1
ATOM 2093 C C . PRO A 1 264 ? 6.537 18.542 -38.916 1.00 31.27 264 PRO A C 1
ATOM 2095 O O . PRO A 1 264 ? 6.067 17.656 -39.639 1.00 31.27 264 PRO A O 1
ATOM 2098 N N . ARG A 1 265 ? 5.860 19.646 -38.575 1.00 31.12 265 ARG A N 1
ATOM 2099 C CA . ARG A 1 265 ? 4.553 20.001 -39.130 1.00 31.12 265 ARG A CA 1
ATOM 2100 C C . ARG A 1 265 ? 4.624 19.849 -40.650 1.00 31.12 265 ARG A C 1
ATOM 2102 O O . ARG A 1 265 ? 5.490 20.435 -41.290 1.00 31.12 265 ARG A O 1
ATOM 2109 N N . ARG A 1 266 ? 3.726 19.033 -41.210 1.00 32.91 266 ARG A N 1
ATOM 2110 C CA . ARG A 1 266 ? 3.520 18.946 -42.657 1.00 32.91 266 ARG A CA 1
ATOM 2111 C C . ARG A 1 266 ? 3.133 20.329 -43.162 1.00 32.91 266 ARG A C 1
ATOM 2113 O O . ARG A 1 266 ? 2.094 20.849 -42.767 1.00 32.91 266 ARG A O 1
ATOM 2120 N N . GLY A 1 267 ? 3.975 20.866 -44.030 1.00 40.59 267 GLY A N 1
ATOM 2121 C CA . GLY A 1 267 ? 3.766 22.137 -44.698 1.00 40.59 267 GLY A CA 1
ATOM 2122 C C . GLY A 1 267 ? 4.871 22.465 -45.695 1.00 40.59 267 GLY A C 1
ATOM 2123 O O . GLY A 1 267 ? 5.185 23.631 -45.808 1.00 40.59 267 GLY A O 1
ATOM 2124 N N . GLU A 1 268 ? 5.455 21.475 -46.384 1.00 33.16 268 GLU A N 1
ATOM 2125 C CA . GLU A 1 268 ? 6.177 21.685 -47.652 1.00 33.16 268 GLU A CA 1
ATOM 2126 C C . GLU A 1 268 ? 6.024 20.440 -48.559 1.00 33.16 268 GLU A C 1
ATOM 2128 O O . GLU A 1 268 ? 5.906 19.321 -48.039 1.00 33.16 268 GLU A O 1
ATOM 2133 N N . PRO A 1 269 ? 5.945 20.588 -49.899 1.00 35.72 269 PRO A N 1
ATOM 2134 C CA . PRO A 1 269 ? 5.386 19.565 -50.783 1.00 35.72 269 PRO A CA 1
ATOM 2135 C C . PRO A 1 269 ? 6.346 18.400 -51.049 1.00 35.72 269 PRO A C 1
ATOM 2137 O O . PRO A 1 269 ? 7.430 18.551 -51.609 1.00 35.72 269 PRO A O 1
ATOM 2140 N N . LEU A 1 270 ? 5.891 17.186 -50.738 1.00 38.69 270 LEU A N 1
ATOM 2141 C CA . LEU A 1 270 ? 6.593 15.930 -51.003 1.00 38.69 270 LEU A CA 1
ATOM 2142 C C . LEU A 1 270 ? 6.367 15.431 -52.448 1.00 38.69 270 LEU A C 1
ATOM 2144 O O . LEU A 1 270 ? 6.092 14.254 -52.653 1.00 38.69 270 LEU A O 1
ATOM 2148 N N . ALA A 1 271 ? 6.454 16.312 -53.448 1.00 36.06 271 ALA A N 1
ATOM 2149 C CA . ALA A 1 271 ? 6.336 15.930 -54.862 1.00 36.06 271 ALA A CA 1
ATOM 2150 C C . ALA A 1 271 ? 7.696 15.692 -55.552 1.00 36.06 271 ALA A C 1
ATOM 2152 O O . ALA A 1 271 ? 7.731 15.161 -56.653 1.00 36.06 271 ALA A O 1
ATOM 2153 N N . GLN A 1 272 ? 8.831 16.005 -54.911 1.00 38.00 272 GLN A N 1
ATOM 2154 C CA . GLN A 1 272 ? 10.157 15.910 -55.554 1.00 38.00 272 GLN A CA 1
ATOM 2155 C C . GLN A 1 272 ? 11.125 14.864 -54.975 1.00 38.00 272 GLN A C 1
ATOM 2157 O O . GLN A 1 272 ? 12.274 14.803 -55.402 1.00 38.00 272 GLN A O 1
ATOM 2162 N N . ARG A 1 273 ? 10.713 13.992 -54.041 1.00 37.38 273 ARG A N 1
ATOM 2163 C CA . ARG A 1 273 ? 11.639 12.995 -53.442 1.00 37.38 273 ARG A CA 1
ATOM 2164 C C . ARG A 1 273 ? 11.252 11.521 -53.578 1.00 37.38 273 ARG A C 1
ATOM 2166 O O . ARG A 1 273 ? 11.962 10.680 -53.043 1.00 37.38 273 ARG A O 1
ATOM 2173 N N . LEU A 1 274 ? 10.199 11.178 -54.325 1.00 33.84 274 LEU A N 1
ATOM 2174 C CA . LEU A 1 274 ? 9.745 9.782 -54.484 1.00 33.84 274 LEU A CA 1
ATOM 2175 C C . LEU A 1 274 ? 9.660 9.288 -55.941 1.00 33.84 274 LEU A C 1
ATOM 2177 O O . LEU A 1 274 ? 8.895 8.379 -56.236 1.00 33.84 274 LEU A O 1
ATOM 2181 N N . CYS A 1 275 ? 10.492 9.823 -56.842 1.00 34.41 275 CYS A N 1
ATOM 2182 C CA . CYS A 1 275 ? 10.737 9.219 -58.166 1.00 34.41 275 CYS A CA 1
ATOM 2183 C C . CYS A 1 275 ? 12.128 8.574 -58.315 1.00 34.41 275 CYS A C 1
ATOM 2185 O O . CYS A 1 275 ? 12.510 8.179 -59.410 1.00 34.41 275 CYS A O 1
ATOM 2187 N N . ARG A 1 276 ? 12.902 8.400 -57.235 1.00 36.47 276 ARG A N 1
ATOM 2188 C CA . ARG A 1 276 ? 14.103 7.549 -57.273 1.00 36.47 276 ARG A CA 1
ATOM 2189 C C . ARG A 1 276 ? 14.043 6.525 -56.149 1.00 36.47 276 ARG A C 1
ATOM 2191 O O . ARG A 1 276 ? 14.035 6.894 -54.982 1.00 36.47 276 ARG A O 1
ATOM 2198 N N . ARG A 1 277 ? 14.050 5.253 -56.554 1.00 33.31 277 ARG A N 1
ATOM 2199 C CA . ARG A 1 277 ? 13.924 4.017 -55.757 1.00 33.31 277 ARG A CA 1
ATOM 2200 C C . ARG A 1 277 ? 12.491 3.583 -55.457 1.00 33.31 277 ARG A C 1
ATOM 2202 O O . ARG A 1 277 ? 12.105 3.345 -54.319 1.00 33.31 277 ARG A O 1
ATOM 2209 N N . ALA A 1 278 ? 11.739 3.397 -56.539 1.00 33.12 278 ALA A N 1
ATOM 2210 C CA . ALA A 1 278 ? 10.779 2.307 -56.600 1.00 33.12 278 ALA A CA 1
ATOM 2211 C C . ALA A 1 278 ? 11.524 0.961 -56.483 1.00 33.12 278 ALA A C 1
ATOM 2213 O O . ALA A 1 278 ? 12.552 0.754 -57.126 1.00 33.12 278 ALA A O 1
ATOM 2214 N N . GLY A 1 279 ? 10.983 0.074 -55.655 1.00 28.66 279 GLY A N 1
ATOM 2215 C CA . GLY A 1 279 ? 11.361 -1.326 -55.508 1.00 28.66 279 GLY A CA 1
ATOM 2216 C C . GLY A 1 279 ? 10.342 -1.984 -54.582 1.00 28.66 279 GLY A C 1
ATOM 2217 O O . GLY A 1 279 ? 10.405 -1.804 -53.373 1.00 28.66 279 GLY A O 1
ATOM 2218 N N . ALA A 1 280 ? 9.345 -2.628 -55.189 1.00 32.47 280 ALA A N 1
ATOM 2219 C CA . ALA A 1 280 ? 8.216 -3.340 -54.586 1.00 32.47 280 ALA A CA 1
ATOM 2220 C C . ALA A 1 280 ? 8.649 -4.297 -53.447 1.00 32.47 280 ALA A C 1
ATOM 2222 O O . ALA A 1 280 ? 9.765 -4.795 -53.463 1.00 32.47 280 ALA A O 1
ATOM 2223 N N . THR A 1 281 ? 7.830 -4.605 -52.436 1.00 32.25 281 THR A N 1
ATOM 2224 C CA . THR A 1 281 ? 6.625 -5.446 -52.567 1.00 32.25 281 THR A CA 1
ATOM 2225 C C . THR A 1 281 ? 5.645 -5.323 -51.384 1.00 32.25 281 THR A C 1
ATOM 2227 O O . THR A 1 281 ? 5.939 -4.812 -50.308 1.00 32.25 281 THR A O 1
ATOM 2230 N N . ARG A 1 282 ? 4.421 -5.782 -51.670 1.00 35.06 282 ARG A N 1
ATOM 2231 C CA . ARG A 1 282 ? 3.169 -5.778 -50.896 1.00 35.06 282 ARG A CA 1
ATOM 2232 C C . ARG A 1 282 ? 3.205 -6.614 -49.604 1.00 35.06 282 ARG A C 1
ATOM 2234 O O . ARG A 1 282 ? 3.807 -7.678 -49.586 1.00 35.06 282 ARG A O 1
ATOM 2241 N N . GLY A 1 283 ? 2.351 -6.238 -48.640 1.00 29.88 283 GLY A N 1
ATOM 2242 C CA . GLY A 1 283 ? 1.657 -7.197 -47.761 1.00 29.88 283 GLY A CA 1
ATOM 2243 C C . GLY A 1 283 ? 1.536 -6.785 -46.290 1.00 29.88 283 GLY A C 1
ATOM 2244 O O . GLY A 1 283 ? 2.522 -6.801 -45.569 1.00 29.88 283 GLY A O 1
ATOM 2245 N N . GLY A 1 284 ? 0.316 -6.477 -45.824 1.00 25.27 284 GLY A N 1
ATOM 2246 C CA . GLY A 1 284 ? -0.017 -6.430 -44.390 1.00 25.27 284 GLY A CA 1
ATOM 2247 C C . GLY A 1 284 ? -0.817 -5.202 -43.945 1.00 25.27 284 GLY A C 1
ATOM 2248 O O . GLY A 1 284 ? -0.254 -4.179 -43.562 1.00 25.27 284 GLY A O 1
ATOM 2249 N N . ARG A 1 285 ? -2.155 -5.299 -43.938 1.00 30.05 285 ARG A N 1
ATOM 2250 C CA . ARG A 1 285 ? -3.025 -4.320 -43.260 1.00 30.05 285 ARG A CA 1
ATOM 2251 C C . ARG A 1 285 ? -2.900 -4.493 -41.743 1.00 30.05 285 ARG A C 1
ATOM 2253 O O . ARG A 1 285 ? -3.528 -5.378 -41.175 1.00 30.05 285 ARG A O 1
ATOM 2260 N N . VAL A 1 286 ? -2.170 -3.602 -41.077 1.00 29.59 286 VAL A N 1
ATOM 2261 C CA . VAL A 1 286 ? -2.263 -3.425 -39.620 1.00 29.59 286 VAL A CA 1
ATOM 2262 C C . VAL A 1 286 ? -3.358 -2.398 -39.330 1.00 29.59 286 VAL A C 1
ATOM 2264 O O . VAL A 1 286 ? -3.183 -1.203 -39.573 1.00 29.59 286 VAL A O 1
ATOM 2267 N N . ARG A 1 287 ? -4.501 -2.844 -38.793 1.00 27.69 287 ARG A N 1
ATOM 2268 C CA . ARG A 1 287 ? -5.484 -1.941 -38.175 1.00 27.69 287 ARG A CA 1
ATOM 2269 C C . ARG A 1 287 ? -4.896 -1.420 -36.861 1.00 27.69 287 ARG A C 1
ATOM 2271 O O . ARG A 1 287 ? -4.947 -2.093 -35.839 1.00 27.69 287 ARG A O 1
ATOM 2278 N N . ARG A 1 288 ? -4.339 -0.207 -36.881 1.00 29.28 288 ARG A N 1
ATOM 2279 C CA . ARG A 1 288 ? -4.038 0.548 -35.657 1.00 29.28 288 ARG A CA 1
ATOM 2280 C C . ARG A 1 288 ? -5.345 1.091 -35.085 1.00 29.28 288 ARG A C 1
ATOM 2282 O O . ARG A 1 288 ? -5.977 1.938 -35.707 1.00 29.28 288 ARG A O 1
ATOM 2289 N N . VAL A 1 289 ? -5.723 0.628 -33.898 1.00 27.42 289 VAL A N 1
ATOM 2290 C CA . VAL A 1 289 ? -6.774 1.251 -33.084 1.00 27.42 289 VAL A CA 1
ATOM 2291 C C . VAL A 1 289 ? -6.091 2.248 -32.142 1.00 27.42 289 VAL A C 1
ATOM 2293 O O . VAL A 1 289 ? -5.392 1.815 -31.226 1.00 27.42 289 VAL A O 1
ATOM 2296 N N . PRO A 1 290 ? -6.227 3.570 -32.338 1.00 26.98 290 PRO A N 1
ATOM 2297 C CA . PRO A 1 290 ? -5.645 4.538 -31.419 1.00 26.98 290 PRO A CA 1
ATOM 2298 C C . PRO A 1 290 ? -6.422 4.536 -30.096 1.00 26.98 290 PRO A C 1
ATOM 2300 O O . PRO A 1 290 ? -7.598 4.892 -30.048 1.00 26.98 290 PRO A O 1
ATOM 2303 N N . LEU A 1 291 ? -5.757 4.153 -29.005 1.00 25.64 291 LEU A N 1
ATOM 2304 C CA . LEU A 1 291 ? -6.215 4.455 -27.650 1.00 25.64 291 LEU A CA 1
ATOM 2305 C C . LEU A 1 291 ? -6.009 5.953 -27.401 1.00 25.64 291 LEU A C 1
ATOM 2307 O O . LEU A 1 291 ? -4.883 6.419 -27.252 1.00 25.64 291 LEU A O 1
ATOM 2311 N N . ARG A 1 292 ? -7.102 6.721 -27.378 1.00 24.50 292 ARG A N 1
ATOM 2312 C CA . ARG A 1 292 ? -7.099 8.067 -26.801 1.00 24.50 292 ARG A CA 1
ATOM 2313 C C . ARG A 1 292 ? -7.221 7.926 -25.289 1.00 24.50 292 ARG A C 1
ATOM 2315 O O . ARG A 1 292 ? -8.322 7.785 -24.774 1.00 24.50 292 ARG A O 1
ATOM 2322 N N . VAL A 1 293 ? -6.092 7.972 -24.592 1.00 28.86 293 VAL A N 1
ATOM 2323 C CA . VAL A 1 293 ? -6.083 8.233 -23.150 1.00 28.86 293 VAL A CA 1
ATOM 2324 C C . VAL A 1 293 ? -6.335 9.728 -22.980 1.00 28.86 293 VAL A C 1
ATOM 2326 O O . VAL A 1 293 ? -5.556 10.554 -23.455 1.00 28.86 293 VAL A O 1
ATOM 2329 N N . ARG A 1 294 ? -7.475 10.084 -22.386 1.00 25.06 294 ARG A N 1
ATOM 2330 C CA . ARG A 1 294 ? -7.794 11.467 -22.023 1.00 25.06 294 ARG A CA 1
ATOM 2331 C C . ARG A 1 294 ? -7.017 11.780 -20.743 1.00 25.06 294 ARG A C 1
ATOM 2333 O O . ARG A 1 294 ? -7.161 11.063 -19.758 1.00 25.06 294 ARG A O 1
ATOM 2340 N N . GLU A 1 295 ? -6.160 12.795 -20.790 1.00 26.23 295 GLU A N 1
ATOM 2341 C CA . GLU A 1 295 ? -5.362 13.241 -19.645 1.00 26.23 295 GLU A CA 1
ATOM 2342 C C . GLU A 1 295 ? -6.267 13.561 -18.445 1.00 26.23 295 GLU A C 1
ATOM 2344 O O . GLU A 1 295 ? -7.211 14.345 -18.563 1.00 26.23 295 GLU A O 1
ATOM 2349 N N . GLN A 1 296 ? -5.960 12.991 -17.276 1.00 25.28 296 GLN A N 1
ATOM 2350 C CA . GLN A 1 296 ? -6.358 13.610 -16.015 1.00 25.28 296 GLN A CA 1
ATOM 2351 C C . GLN A 1 296 ? -5.401 14.785 -15.760 1.00 25.28 296 GLN A C 1
ATOM 2353 O O . GLN A 1 296 ? -4.183 14.579 -15.760 1.00 25.28 296 GLN A O 1
ATOM 2358 N N . PRO A 1 297 ? -5.894 16.016 -15.551 1.00 25.70 297 PRO A N 1
ATOM 2359 C CA . PRO A 1 297 ? -5.023 17.141 -15.260 1.00 25.70 297 PRO A CA 1
ATOM 2360 C C . PRO A 1 297 ? -4.345 16.934 -13.902 1.00 25.70 297 PRO A C 1
ATOM 2362 O O . PRO A 1 297 ? -4.984 16.935 -12.850 1.00 25.70 297 PRO A O 1
ATOM 2365 N N . HIS A 1 298 ? -3.020 16.792 -13.924 1.00 27.59 298 HIS A N 1
ATOM 2366 C CA . HIS A 1 298 ? -2.190 16.965 -12.741 1.00 27.59 298 HIS A CA 1
ATOM 2367 C C . HIS A 1 298 ? -2.328 18.408 -12.253 1.00 27.59 298 HIS A C 1
ATOM 2369 O O . HIS A 1 298 ? -1.713 19.325 -12.801 1.00 27.59 298 HIS A O 1
ATOM 2375 N N . VAL A 1 299 ? -3.113 18.620 -11.201 1.00 25.88 299 VAL A N 1
ATOM 2376 C CA . VAL A 1 299 ? -3.146 19.905 -10.507 1.00 25.88 299 VAL A CA 1
ATOM 2377 C C . VAL A 1 299 ? -1.835 20.066 -9.737 1.00 25.88 299 VAL A C 1
ATOM 2379 O O . VAL A 1 299 ? -1.664 19.571 -8.625 1.00 25.88 299 VAL A O 1
ATOM 2382 N N . ARG A 1 300 ? -0.876 20.761 -10.355 1.00 28.19 300 ARG A N 1
ATOM 2383 C CA . ARG A 1 300 ? 0.251 21.380 -9.654 1.00 28.19 300 ARG A CA 1
ATOM 2384 C C . ARG A 1 300 ? -0.276 22.620 -8.937 1.00 28.19 300 ARG A C 1
ATOM 2386 O O . ARG A 1 300 ? -0.469 23.650 -9.574 1.00 28.19 300 ARG A O 1
ATOM 2393 N N . HIS A 1 301 ? -0.473 22.556 -7.626 1.00 27.88 301 HIS A N 1
ATOM 2394 C CA . HIS A 1 301 ? -0.634 23.774 -6.835 1.00 27.88 301 HIS A CA 1
ATOM 2395 C C . HIS A 1 301 ? 0.736 24.273 -6.372 1.00 27.88 301 HIS A C 1
ATOM 2397 O O . HIS A 1 301 ? 1.265 23.842 -5.352 1.00 27.88 301 HIS A O 1
ATOM 2403 N N . ALA A 1 302 ? 1.299 25.208 -7.140 1.00 28.38 302 ALA A N 1
ATOM 2404 C CA . ALA A 1 302 ? 2.151 26.246 -6.577 1.00 28.38 302 ALA A CA 1
ATOM 2405 C C . ALA A 1 302 ? 1.224 27.298 -5.944 1.00 28.38 302 ALA A C 1
ATOM 2407 O O . ALA A 1 302 ? 0.267 27.747 -6.574 1.00 28.38 302 ALA A O 1
ATOM 2408 N N . GLY A 1 303 ? 1.455 27.635 -4.678 1.00 23.88 303 GLY A N 1
ATOM 2409 C CA . GLY A 1 303 ? 0.641 28.610 -3.961 1.00 23.88 303 GLY A CA 1
ATOM 2410 C C . GLY A 1 303 ? 0.867 30.043 -4.446 1.00 23.88 303 GLY A C 1
ATOM 2411 O O . GLY A 1 303 ? 2.009 30.443 -4.656 1.00 23.88 303 GLY A O 1
ATOM 2412 N N . ARG A 1 304 ? -0.220 30.817 -4.555 1.00 25.72 304 ARG A N 1
ATOM 2413 C CA . ARG A 1 304 ? -0.389 32.186 -4.019 1.00 25.72 304 ARG A CA 1
ATOM 2414 C C . ARG A 1 304 ? -1.792 32.721 -4.363 1.00 25.72 304 ARG A C 1
ATOM 2416 O O . ARG A 1 304 ? -2.225 32.631 -5.499 1.00 25.72 304 ARG A O 1
ATOM 2423 N N . HIS A 1 305 ? -2.460 33.230 -3.322 1.00 26.97 305 HIS A N 1
ATOM 2424 C CA . HIS A 1 305 ? -3.605 34.156 -3.245 1.00 26.97 305 HIS A CA 1
ATOM 2425 C C . HIS A 1 305 ? -4.621 34.252 -4.401 1.00 26.97 305 HIS A C 1
ATOM 2427 O O . HIS A 1 305 ? -4.297 34.738 -5.473 1.00 26.97 305 HIS A O 1
ATOM 2433 N N . ALA A 1 306 ? -5.909 34.034 -4.100 1.00 26.55 306 ALA A N 1
ATOM 2434 C CA . ALA A 1 306 ? -6.875 35.129 -3.906 1.00 26.55 306 ALA A CA 1
ATOM 2435 C C . ALA A 1 306 ? -8.309 34.607 -3.699 1.00 26.55 306 ALA A C 1
ATOM 2437 O O . ALA A 1 306 ? -8.737 33.594 -4.242 1.00 26.55 306 ALA A O 1
ATOM 2438 N N . ARG A 1 307 ? -9.045 35.354 -2.877 1.00 30.56 307 ARG A N 1
ATOM 2439 C CA . ARG A 1 307 ? -10.463 35.214 -2.545 1.00 30.56 307 ARG A CA 1
ATOM 2440 C C . ARG A 1 307 ? -11.355 35.243 -3.794 1.00 30.56 307 ARG A C 1
ATOM 2442 O O . ARG A 1 307 ? -11.207 36.149 -4.604 1.00 30.56 307 ARG A O 1
ATOM 2449 N N . ARG A 1 308 ? -12.348 34.343 -3.830 1.00 29.97 308 ARG A N 1
ATOM 2450 C CA . ARG A 1 308 ? -13.709 34.441 -4.419 1.00 29.97 308 ARG A CA 1
ATOM 2451 C C . ARG A 1 308 ? -14.078 33.138 -5.130 1.00 29.97 308 ARG A C 1
ATOM 2453 O O . ARG A 1 308 ? -13.634 32.902 -6.245 1.00 29.97 308 ARG A O 1
ATOM 2460 N N . ARG A 1 309 ? -14.958 32.359 -4.496 1.00 30.44 309 ARG A N 1
ATOM 2461 C CA . ARG A 1 309 ? -16.195 31.784 -5.066 1.00 30.44 309 ARG A CA 1
ATOM 2462 C C . ARG A 1 309 ? -16.789 30.810 -4.047 1.00 30.44 309 ARG A C 1
ATOM 2464 O O . ARG A 1 309 ? -16.538 29.614 -4.065 1.00 30.44 309 ARG A O 1
ATOM 2471 N N . ALA A 1 310 ? -17.555 31.386 -3.125 1.00 37.75 310 ALA A N 1
ATOM 2472 C CA . ALA A 1 310 ? -18.720 30.717 -2.568 1.00 37.75 310 ALA A CA 1
ATOM 2473 C C . ALA A 1 310 ? -19.803 30.655 -3.664 1.00 37.75 310 ALA A C 1
ATOM 2475 O O . ALA A 1 310 ? -19.825 31.536 -4.526 1.00 37.75 310 ALA A O 1
ATOM 2476 N N . ARG A 1 311 ? -20.708 29.672 -3.557 1.00 33.88 311 ARG A N 1
ATOM 2477 C CA . ARG A 1 311 ? -21.850 29.354 -4.446 1.00 33.88 311 ARG A CA 1
ATOM 2478 C C . ARG A 1 311 ? -21.527 28.420 -5.620 1.00 33.88 311 ARG A C 1
ATOM 2480 O O . ARG A 1 311 ? -21.337 28.875 -6.737 1.00 33.88 311 ARG A O 1
ATOM 2487 N N . HIS A 1 312 ? -21.483 27.116 -5.328 1.00 28.94 312 HIS A N 1
ATOM 2488 C CA . HIS A 1 312 ? -21.965 26.019 -6.201 1.00 28.94 312 HIS A CA 1
ATOM 2489 C C . HIS A 1 312 ? -21.912 24.642 -5.493 1.00 28.94 312 HIS A C 1
ATOM 2491 O O . HIS A 1 312 ? -21.673 23.616 -6.119 1.00 28.94 312 HIS A O 1
ATOM 2497 N N . GLY A 1 313 ? -22.112 24.612 -4.168 1.00 29.55 313 GLY A N 1
ATOM 2498 C CA . GLY A 1 313 ? -22.080 23.379 -3.365 1.00 29.55 313 GLY A CA 1
ATOM 2499 C C . GLY A 1 313 ? -23.419 22.960 -2.751 1.00 29.55 313 GLY A C 1
ATOM 2500 O O . GLY A 1 313 ? -23.483 21.887 -2.165 1.00 29.55 313 GLY A O 1
ATOM 2501 N N . ASP A 1 314 ? -24.477 23.765 -2.892 1.00 32.41 314 ASP A N 1
ATOM 2502 C CA . ASP A 1 314 ? -25.725 23.572 -2.135 1.00 32.41 314 ASP A CA 1
ATOM 2503 C C . ASP A 1 314 ? -26.845 22.839 -2.900 1.00 32.41 314 ASP A C 1
ATOM 2505 O O . ASP A 1 314 ? -27.860 22.497 -2.297 1.00 32.41 314 ASP A O 1
ATOM 2509 N N . ASP A 1 315 ? -26.665 22.515 -4.187 1.00 33.47 315 ASP A N 1
ATOM 2510 C CA . ASP A 1 315 ? -27.731 21.887 -4.994 1.00 33.47 315 ASP A CA 1
ATOM 2511 C C . ASP A 1 315 ? -27.714 20.349 -5.013 1.00 33.47 315 ASP A C 1
ATOM 2513 O O . ASP A 1 315 ? -28.729 19.729 -5.323 1.00 33.47 315 ASP A O 1
ATOM 2517 N N . LEU A 1 316 ? -26.621 19.691 -4.606 1.00 33.53 316 LEU A N 1
ATOM 2518 C CA . LEU A 1 316 ? -26.561 18.217 -4.587 1.00 33.53 316 LEU A CA 1
ATOM 2519 C C . LEU A 1 316 ? -27.041 17.595 -3.266 1.00 33.53 316 LEU A C 1
ATOM 2521 O O . LEU A 1 316 ? -27.453 16.437 -3.252 1.00 33.53 316 LEU A O 1
ATOM 2525 N N . SER A 1 317 ? -27.079 18.367 -2.175 1.00 34.59 317 SER A N 1
ATOM 2526 C CA . SER A 1 317 ? -27.612 17.898 -0.885 1.00 34.59 317 SER A CA 1
ATOM 2527 C C . SER A 1 317 ? -29.143 17.958 -0.803 1.00 34.59 317 SER A C 1
ATOM 2529 O O . SER A 1 317 ? -29.732 17.258 0.016 1.00 34.59 317 SER A O 1
ATOM 2531 N N . ARG A 1 318 ? -29.819 18.743 -1.658 1.00 35.62 318 ARG A N 1
ATOM 2532 C CA . ARG A 1 318 ? -31.295 18.823 -1.678 1.00 35.62 318 ARG A CA 1
ATOM 2533 C C . ARG A 1 318 ? -31.957 17.705 -2.487 1.00 35.62 318 ARG A C 1
ATOM 2535 O O . ARG A 1 318 ? -33.057 17.287 -2.139 1.00 35.62 318 ARG A O 1
ATOM 2542 N N . ALA A 1 319 ? -31.274 17.158 -3.494 1.00 34.62 319 ALA A N 1
ATOM 2543 C CA . ALA A 1 319 ? -31.802 16.061 -4.308 1.00 34.62 319 ALA A CA 1
ATOM 2544 C C . ALA A 1 319 ? -31.896 14.723 -3.541 1.00 34.62 319 ALA A C 1
ATOM 2546 O O . ALA A 1 319 ? -32.793 13.927 -3.804 1.00 34.62 319 ALA A O 1
ATOM 2547 N N . PHE A 1 320 ? -31.027 14.490 -2.549 1.00 34.22 320 PHE A N 1
ATOM 2548 C CA . PHE A 1 320 ? -31.036 13.249 -1.759 1.00 34.22 320 PHE A CA 1
ATOM 2549 C C . PHE A 1 320 ? -32.093 13.234 -0.638 1.00 34.22 320 PHE A C 1
ATOM 2551 O O . PHE A 1 320 ? -32.640 12.177 -0.316 1.00 34.22 320 PHE A O 1
ATOM 2558 N N . SER A 1 321 ? -32.450 14.398 -0.085 1.00 37.78 321 SER A N 1
ATOM 2559 C CA . SER A 1 321 ? -33.493 14.493 0.948 1.00 37.78 321 SER A CA 1
ATOM 2560 C C . SER A 1 321 ? -34.915 14.368 0.381 1.00 37.78 321 SER A C 1
ATOM 2562 O O . SER A 1 321 ? -35.796 13.862 1.068 1.00 37.78 321 SER A O 1
ATOM 2564 N N . ALA A 1 322 ? -35.145 14.752 -0.882 1.00 34.16 322 ALA A N 1
ATOM 2565 C CA . ALA A 1 322 ? -36.465 14.661 -1.520 1.00 34.16 322 ALA A CA 1
ATOM 2566 C C . ALA A 1 322 ? -36.860 13.222 -1.925 1.00 34.16 322 ALA A C 1
ATOM 2568 O O . ALA A 1 322 ? -38.037 12.863 -1.888 1.00 34.16 322 ALA A O 1
ATOM 2569 N N . LEU A 1 323 ? -35.884 12.362 -2.238 1.00 33.78 323 LEU A N 1
ATOM 2570 C CA . LEU A 1 323 ? -36.129 10.955 -2.590 1.00 33.78 323 LEU A CA 1
ATOM 2571 C C . LEU A 1 323 ? -36.374 10.054 -1.368 1.00 33.78 323 LEU A C 1
ATOM 2573 O O . LEU A 1 323 ? -37.021 9.020 -1.492 1.00 33.78 323 LEU A O 1
ATOM 2577 N N . SER A 1 324 ? -35.929 10.474 -0.181 1.00 36.50 324 SER A N 1
ATOM 2578 C CA . SER A 1 324 ? -36.138 9.729 1.072 1.00 36.50 324 SER A CA 1
ATOM 2579 C C . SER A 1 324 ? -37.480 10.057 1.746 1.00 36.50 324 SER A C 1
ATOM 2581 O O . SER A 1 324 ? -37.998 9.247 2.507 1.00 36.50 324 SER A O 1
ATOM 2583 N N . ALA A 1 325 ? -38.073 11.217 1.440 1.00 35.81 325 ALA A N 1
ATOM 2584 C CA . ALA A 1 325 ? -39.368 11.648 1.979 1.00 35.81 325 ALA A CA 1
ATOM 2585 C C . ALA A 1 325 ? -40.583 11.136 1.175 1.00 35.81 325 ALA A C 1
ATOM 2587 O O . ALA A 1 325 ? -41.717 11.301 1.608 1.00 35.81 325 ALA A O 1
ATOM 2588 N N . SER A 1 326 ? -40.357 10.498 0.020 1.00 33.44 326 SER A N 1
ATOM 2589 C CA . SER A 1 326 ? -41.428 10.028 -0.877 1.00 33.44 326 SER A CA 1
ATOM 2590 C C . SER A 1 326 ? -41.807 8.549 -0.677 1.00 33.44 326 SER A C 1
ATOM 2592 O O . SER A 1 326 ? -42.687 8.047 -1.366 1.00 33.44 326 SER A O 1
ATOM 2594 N N . SER A 1 327 ? -41.165 7.840 0.263 1.00 33.59 327 SER A N 1
ATOM 2595 C CA . SER A 1 327 ? -41.385 6.401 0.508 1.00 33.59 327 SER A CA 1
ATOM 2596 C C . SER A 1 327 ? -42.208 6.090 1.771 1.00 33.59 327 SER A C 1
ATOM 2598 O O . SER A 1 327 ? -42.379 4.920 2.106 1.00 33.59 327 SER A O 1
ATOM 2600 N N . SER A 1 328 ? -42.722 7.100 2.484 1.00 33.31 328 SER A N 1
ATOM 2601 C CA . SER A 1 328 ? -43.449 6.921 3.756 1.00 33.31 328 SER A CA 1
ATOM 2602 C C . SER A 1 328 ? -44.940 7.279 3.701 1.00 33.31 328 SER A C 1
ATOM 2604 O O . SER A 1 328 ? -45.581 7.395 4.740 1.00 33.31 328 SER A O 1
ATOM 2606 N N . THR A 1 329 ? -45.525 7.418 2.514 1.00 37.88 329 THR A N 1
ATOM 2607 C CA . THR A 1 329 ? -46.977 7.591 2.342 1.00 37.88 329 THR A CA 1
ATOM 2608 C C . THR A 1 329 ? -47.460 6.667 1.244 1.00 37.88 329 THR A C 1
ATOM 2610 O O . THR A 1 329 ? -47.520 7.087 0.099 1.00 37.88 329 THR A O 1
ATOM 2613 N N . LEU A 1 330 ? -47.742 5.411 1.600 1.00 33.00 330 LEU A N 1
ATOM 2614 C CA . LEU A 1 330 ? -48.660 4.486 0.917 1.00 33.00 330 LEU A CA 1
ATOM 2615 C C . LEU A 1 330 ? -48.848 3.236 1.812 1.00 33.00 330 LEU A C 1
ATOM 2617 O O . LEU A 1 330 ? -48.460 2.126 1.467 1.00 33.00 330 LEU A O 1
ATOM 2621 N N . SER A 1 331 ? -49.433 3.425 3.000 1.00 34.09 331 SER A N 1
ATOM 2622 C CA . SER A 1 331 ? -50.165 2.363 3.710 1.00 34.09 331 SER A CA 1
ATOM 2623 C C . SER A 1 331 ? -51.614 2.822 3.873 1.00 34.09 331 SER A C 1
ATOM 2625 O O . SER A 1 331 ? -51.970 3.491 4.841 1.00 34.09 331 SER A O 1
ATOM 2627 N N . GLY A 1 332 ? -52.425 2.525 2.860 1.00 29.83 332 GLY A N 1
ATOM 2628 C CA . GLY A 1 332 ? -53.870 2.729 2.833 1.00 29.83 332 GLY A CA 1
ATOM 2629 C C . GLY A 1 332 ? -54.523 1.393 2.506 1.00 29.83 332 GLY A C 1
ATOM 2630 O O . GLY A 1 332 ? -54.115 0.734 1.554 1.00 29.83 332 GLY A O 1
ATOM 2631 N N . GLY A 1 333 ? -55.436 0.971 3.376 1.00 30.52 333 GLY A N 1
ATOM 2632 C CA . GLY A 1 333 ? -55.885 -0.405 3.532 1.00 30.52 333 GLY A CA 1
ATOM 2633 C C . GLY A 1 333 ? -56.737 -0.990 2.409 1.00 30.52 333 GLY A C 1
ATOM 2634 O O . GLY A 1 333 ? -57.336 -0.290 1.599 1.00 30.52 333 GLY A O 1
ATOM 2635 N N . TYR A 1 334 ? -56.814 -2.317 2.455 1.00 27.67 334 TYR A N 1
ATOM 2636 C CA . TYR A 1 334 ? -57.924 -3.102 1.941 1.00 27.67 334 TYR A CA 1
ATOM 2637 C C . TYR A 1 334 ? -58.372 -4.037 3.067 1.00 27.67 334 TYR A C 1
ATOM 2639 O O . TYR A 1 334 ? -57.660 -4.971 3.435 1.00 27.67 334 TYR A O 1
ATOM 2647 N N . GLU A 1 335 ? -59.534 -3.732 3.640 1.00 30.88 335 GLU A N 1
ATOM 2648 C CA . GLU A 1 335 ? -60.370 -4.683 4.371 1.00 30.88 335 GLU A CA 1
ATOM 2649 C C . GLU A 1 335 ? -61.067 -5.606 3.365 1.00 30.88 335 GLU A C 1
ATOM 2651 O O . GLU A 1 335 ? -61.605 -5.129 2.366 1.00 30.88 335 GLU A O 1
ATOM 2656 N N . VAL A 1 336 ? -61.112 -6.907 3.659 1.00 31.88 336 VAL A N 1
ATOM 2657 C CA . VAL A 1 336 ? -62.090 -7.866 3.112 1.00 31.88 336 VAL A CA 1
ATOM 2658 C C . VAL A 1 336 ? -62.441 -8.856 4.245 1.00 31.88 336 VAL A C 1
ATOM 2660 O O . VAL A 1 336 ? -61.554 -9.185 5.037 1.00 31.88 336 VAL A O 1
ATOM 2663 N N . PRO A 1 337 ? -63.717 -9.264 4.404 1.00 32.25 337 PRO A N 1
ATOM 2664 C CA . PRO A 1 337 ? -64.303 -9.570 5.705 1.00 32.25 337 PRO A C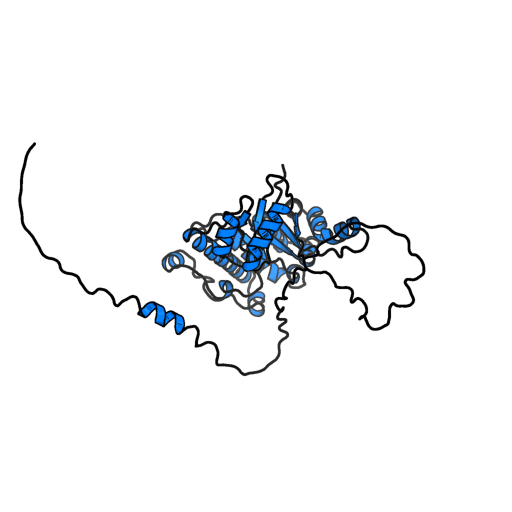A 1
ATOM 2665 C C . PRO A 1 337 ? -64.229 -11.045 6.114 1.00 32.25 337 PRO A C 1
ATOM 2667 O O . PRO A 1 337 ? -63.963 -11.944 5.320 1.00 32.25 337 PRO A O 1
ATOM 2670 N N . ALA A 1 338 ? -64.528 -11.256 7.396 1.00 35.56 338 ALA A N 1
ATOM 2671 C CA . ALA A 1 338 ? -64.684 -12.540 8.056 1.00 35.56 338 ALA A CA 1
ATOM 2672 C C . ALA A 1 338 ? -65.754 -13.432 7.404 1.00 35.56 338 ALA A C 1
ATOM 2674 O O . ALA A 1 338 ? -66.856 -12.976 7.095 1.00 35.56 338 ALA A O 1
ATOM 2675 N N . GLN A 1 339 ? -65.461 -14.731 7.321 1.00 31.55 339 GLN A N 1
ATOM 2676 C CA . GLN A 1 339 ? -66.475 -15.775 7.228 1.00 31.55 339 GLN A CA 1
ATOM 2677 C C . GLN A 1 339 ? -66.056 -17.026 8.007 1.00 31.55 339 GLN A C 1
ATOM 2679 O O . GLN A 1 339 ? -64.877 -17.294 8.224 1.00 31.55 339 GLN A O 1
ATOM 2684 N N . ALA A 1 340 ? -67.095 -17.696 8.488 1.00 32.78 340 ALA A N 1
ATOM 2685 C CA . ALA A 1 340 ? -67.175 -18.567 9.643 1.00 32.78 340 ALA A CA 1
ATOM 2686 C C . ALA A 1 340 ? -66.499 -19.942 9.519 1.00 32.78 340 ALA A C 1
ATOM 2688 O O . ALA A 1 340 ? -66.447 -20.551 8.455 1.00 32.78 340 ALA A O 1
ATOM 2689 N N . ASP A 1 341 ? -66.040 -20.402 10.683 1.00 39.84 341 ASP A N 1
ATOM 2690 C CA . ASP A 1 341 ? -66.356 -21.683 11.324 1.00 39.84 341 ASP A CA 1
ATOM 2691 C C . ASP A 1 341 ? -66.909 -22.814 10.436 1.00 39.84 341 ASP A C 1
ATOM 2693 O O . ASP A 1 341 ? -68.000 -22.721 9.876 1.00 39.84 341 ASP A O 1
ATOM 2697 N N . ASN A 1 342 ? -66.169 -23.922 10.396 1.00 33.41 342 ASN A N 1
ATOM 2698 C CA . ASN A 1 342 ? -66.727 -25.271 10.387 1.00 33.41 342 ASN A CA 1
ATOM 2699 C C . ASN A 1 342 ? -65.621 -26.255 10.768 1.00 33.41 342 ASN A C 1
ATOM 2701 O O . ASN A 1 342 ? -64.710 -26.542 9.989 1.00 33.41 342 ASN A O 1
ATOM 2705 N N . GLY A 1 343 ? -65.714 -26.778 11.987 1.00 36.09 343 GLY A N 1
ATOM 2706 C CA . GLY A 1 343 ? -64.901 -27.899 12.426 1.00 36.09 343 GLY A CA 1
ATOM 2707 C C . GLY A 1 343 ? -65.134 -29.163 11.597 1.00 36.09 343 GLY A C 1
ATOM 2708 O O . GLY A 1 343 ? -66.198 -29.360 11.012 1.00 36.09 343 GLY A O 1
ATOM 2709 N N . ARG A 1 344 ? -64.148 -30.064 11.620 1.00 35.47 344 ARG A N 1
ATOM 2710 C CA . ARG A 1 344 ? -64.368 -31.511 11.740 1.00 35.47 344 ARG A CA 1
ATOM 2711 C C . ARG A 1 344 ? -63.062 -32.254 12.003 1.00 35.47 344 ARG A C 1
ATOM 2713 O O . ARG A 1 344 ? -62.047 -32.052 11.349 1.00 35.47 344 ARG A O 1
ATOM 2720 N N . THR A 1 345 ? -63.174 -33.102 13.010 1.00 47.84 345 THR A N 1
ATOM 2721 C CA . THR A 1 345 ? -62.321 -34.192 13.471 1.00 47.84 345 THR A CA 1
ATOM 2722 C C . THR A 1 345 ? -62.238 -35.363 12.479 1.00 47.84 345 THR A C 1
ATOM 2724 O O . THR A 1 345 ? -63.049 -35.453 11.557 1.00 47.84 345 THR A O 1
ATOM 2727 N N . PHE A 1 346 ? -61.344 -36.302 12.832 1.00 42.84 346 PHE A N 1
ATOM 2728 C CA . PHE A 1 346 ? -61.080 -37.665 12.324 1.00 42.84 346 PHE A CA 1
ATOM 2729 C C . PHE A 1 346 ? -60.021 -37.751 11.209 1.00 42.84 346 PHE A C 1
ATOM 2731 O O . PHE A 1 346 ? -60.091 -37.004 10.242 1.00 42.84 346 PHE A O 1
ATOM 2738 N N . ALA A 1 347 ? -59.014 -38.629 11.277 1.00 52.78 347 ALA A N 1
ATOM 2739 C CA . ALA A 1 347 ? -58.717 -39.752 12.179 1.00 52.78 347 ALA A CA 1
ATOM 2740 C C . ALA A 1 347 ? -57.198 -39.917 12.348 1.00 52.78 347 ALA A C 1
ATOM 2742 O O . ALA A 1 347 ? -56.464 -39.468 11.437 1.00 52.78 347 ALA A O 1
#